Protein AF-0000000086531894 (afdb_homodimer)

Radius of gyration: 20.5 Å; Cα contacts (8 Å, |Δi|>4): 560; chains: 2; bounding box: 49×60×45 Å

Solvent-accessible surface area (backbone atoms only — not comparable to full-atom values): 19013 Å² total; per-residue (Å²): 112,65,60,50,73,66,53,52,53,46,49,44,72,73,53,17,76,43,64,36,57,87,46,68,29,25,44,38,54,28,23,36,34,12,22,46,47,30,50,75,69,64,50,55,64,42,48,21,34,18,34,37,48,35,63,49,13,50,75,71,52,76,67,68,73,38,37,38,84,73,66,40,66,78,53,31,41,57,64,36,41,56,31,42,54,83,37,43,49,64,67,27,49,43,28,23,51,34,25,65,57,26,48,20,34,39,46,59,72,36,88,66,44,59,78,66,49,52,73,57,54,52,47,39,37,60,57,72,70,37,62,40,51,74,64,51,36,56,21,45,66,54,29,81,52,33,67,54,5,41,53,42,30,57,31,58,73,62,25,53,59,63,85,63,87,55,74,55,70,66,59,52,49,50,48,39,58,71,46,40,53,78,125,112,64,60,49,73,68,52,53,53,46,47,45,73,74,53,17,76,43,65,36,54,87,46,69,30,22,44,40,54,28,23,37,35,13,23,45,48,32,49,74,70,65,48,54,65,41,48,22,34,19,34,37,48,34,62,49,12,49,74,72,52,75,67,68,74,37,37,38,83,74,64,40,65,78,52,32,41,56,65,36,43,57,31,43,54,84,38,41,48,63,68,26,50,43,28,23,51,34,26,66,57,26,48,21,35,38,46,58,70,36,88,66,42,62,78,67,47,53,72,59,54,52,47,37,36,61,56,71,71,38,63,40,52,73,63,50,36,57,22,47,65,54,30,79,52,33,67,53,5,41,52,43,30,57,31,59,73,62,27,51,58,64,84,64,87,54,74,55,71,67,58,56,50,51,48,39,57,70,47,41,55,77,125

pLDDT: mean 94.83, std 6.42, range [45.53, 98.94]

Organism: NCBI:txid488447

Foldseek 3Di:
DADDLVVLLVLCVPQQQPCAQPFLHGNQLLLQQQLQLCVVVVHDLLLSLLLSCLQVLCSVQPPDHLCLVVVDDSLSLPNCCVHCVQWADCSNNVLSNCLLVLLLLCVVPPPCSLVLADPSNVSNCVSVPHHDDPVRNVVLVPDDCSVSNNSSNVSSRVSRDNPDDGDHSVVSSVSSNVRTDDD/DADDLVVLLVLCVPQQQPCAQPFLHGNQLLLQQQLQLCVVVVHDLLLSLLLSCLQVLCSVQPPDHLCLVVVDQSLSLPNCCVHCVQWADCSNNVLSNCLLVLLLLCVVPPPCSLVLADPSNVSNCVSVPHHDDPVRNVVLVPDVCSVSNNSSNVSSRVSRDNPDDGDHSVVSSVSSNVRTDDD

InterPro domains:
  IPR003607 HD/PDEase domain [cd00077] (28-102)
  IPR006674 HD domain [PF01966] (29-102)
  IPR017670 Phosphonate degradation operon associated [TIGR03276] (3-180)
  IPR052567 Organophosphonate Dioxygenase [PTHR40202] (5-181)

Structure (mmCIF, N/CA/C/O backbone):
data_AF-0000000086531894-model_v1
#
loop_
_entity.id
_entity.type
_entity.pdbx_description
1 polymer 'HD domain-containing protein'
#
loop_
_atom_site.group_PDB
_atom_site.id
_atom_site.type_symbol
_atom_site.label_atom_id
_atom_site.label_alt_id
_atom_site.label_comp_id
_atom_site.label_asym_id
_atom_site.label_entity_id
_atom_site.label_seq_id
_atom_site.pdbx_PDB_ins_code
_atom_site.Cartn_x
_atom_site.Cartn_y
_atom_site.Cartn_z
_atom_site.occupancy
_atom_site.B_iso_or_equiv
_atom_site.auth_seq_id
_atom_site.auth_comp_id
_atom_site.auth_asym_id
_atom_site.auth_atom_id
_atom_site.pdbx_PDB_model_num
ATOM 1 N N . MET A 1 1 ? -13.359 -2.957 8.555 1 66.19 1 MET A N 1
ATOM 2 C CA . MET A 1 1 ? -14.664 -2.389 8.219 1 66.19 1 MET A CA 1
ATOM 3 C C . MET A 1 1 ? -14.555 -0.89 7.969 1 66.19 1 MET A C 1
ATOM 5 O O . MET A 1 1 ? -13.664 -0.228 8.508 1 66.19 1 MET A O 1
ATOM 9 N N . ALA A 1 2 ? -15.383 -0.431 7.059 1 80.81 2 ALA A N 1
ATOM 10 C CA . ALA A 1 2 ? -15.453 0.979 6.684 1 80.81 2 ALA A CA 1
ATOM 11 C C . ALA A 1 2 ? -15.742 1.856 7.898 1 80.81 2 ALA A C 1
ATOM 13 O O . ALA A 1 2 ? -16.547 1.493 8.758 1 80.81 2 ALA A O 1
ATOM 14 N N . LEU A 1 3 ? -15.031 2.867 8.102 1 90.75 3 LEU A N 1
ATOM 15 C CA . LEU A 1 3 ? -15.289 3.84 9.156 1 90.75 3 LEU A CA 1
ATOM 16 C C . LEU A 1 3 ? -16.453 4.754 8.773 1 90.75 3 LEU A C 1
ATOM 18 O O . LEU A 1 3 ? -16.703 4.984 7.594 1 90.75 3 LEU A O 1
ATOM 22 N N . THR A 1 4 ? -17.141 5.238 9.773 1 94.69 4 THR A N 1
ATOM 23 C CA . THR A 1 4 ? -18.031 6.379 9.602 1 94.69 4 THR A CA 1
ATOM 24 C C . THR A 1 4 ? -17.312 7.684 9.953 1 94.69 4 THR A C 1
ATOM 26 O O . THR A 1 4 ? -16.25 7.668 10.555 1 94.69 4 THR A O 1
ATOM 29 N N . VAL A 1 5 ? -17.953 8.781 9.555 1 96.56 5 VAL A N 1
ATOM 30 C CA . VAL A 1 5 ? -17.406 10.094 9.883 1 96.56 5 VAL A CA 1
ATOM 31 C C . VAL A 1 5 ? -17.312 10.25 11.398 1 96.56 5 VAL A C 1
ATOM 33 O O . VAL A 1 5 ? -16.328 10.781 11.922 1 96.56 5 VAL A O 1
ATOM 36 N N . GLU A 1 6 ? -18.297 9.727 12.117 1 96.38 6 GLU A N 1
ATOM 37 C CA . GLU A 1 6 ? -18.312 9.789 13.578 1 96.38 6 GLU A CA 1
ATOM 38 C C . GLU A 1 6 ? -17.188 8.969 14.18 1 96.38 6 GLU A C 1
ATOM 40 O O . GLU A 1 6 ? -16.578 9.367 15.18 1 96.38 6 GLU A O 1
ATOM 45 N N . GLU A 1 7 ? -16.922 7.879 13.602 1 96.88 7 GLU A N 1
ATOM 46 C CA . GLU A 1 7 ? -15.836 7.035 14.086 1 96.88 7 GLU A CA 1
ATOM 47 C C . GLU A 1 7 ? -14.484 7.691 13.852 1 96.88 7 GLU A C 1
ATOM 49 O O . GLU A 1 7 ? -13.57 7.555 14.672 1 96.88 7 GLU A O 1
ATOM 54 N N . ILE A 1 8 ? -14.359 8.383 12.719 1 97.5 8 ILE A N 1
ATOM 55 C CA . ILE A 1 8 ? -13.133 9.133 12.461 1 97.5 8 ILE A CA 1
ATOM 56 C C . ILE A 1 8 ? -12.953 10.203 13.531 1 97.5 8 ILE A C 1
ATOM 58 O O . ILE A 1 8 ? -11.859 10.344 14.102 1 97.5 8 ILE A O 1
ATOM 62 N N . HIS A 1 9 ? -14.023 10.914 13.812 1 97.56 9 HIS A N 1
ATOM 63 C CA . HIS A 1 9 ? -14.008 11.914 14.875 1 97.56 9 HIS A CA 1
ATOM 64 C C . HIS A 1 9 ? -13.586 11.297 16.203 1 97.56 9 HIS A C 1
ATOM 66 O O . HIS A 1 9 ? -12.75 11.852 16.922 1 97.56 9 HIS A O 1
ATOM 72 N N . GLY A 1 10 ? -14.133 10.18 16.5 1 97.06 10 GLY A N 1
ATOM 73 C CA . GLY A 1 10 ? -13.828 9.469 17.734 1 97.06 10 GLY A CA 1
ATOM 74 C C . GLY A 1 10 ? -12.375 9.039 17.828 1 97.06 10 GLY A C 1
ATOM 75 O O . GLY A 1 10 ? -11.773 9.086 18.906 1 97.06 10 GLY A O 1
ATOM 76 N N . LEU A 1 11 ? -11.797 8.594 16.719 1 96.19 11 LEU A N 1
ATOM 77 C CA . LEU A 1 11 ? -10.398 8.18 16.703 1 96.19 11 LEU A CA 1
ATOM 78 C C . LEU A 1 11 ? -9.492 9.336 17.125 1 96.19 11 LEU A C 1
ATOM 80 O O . LEU A 1 11 ? -8.578 9.148 17.922 1 96.19 11 LEU A O 1
ATOM 84 N N . TYR A 1 12 ? -9.781 10.523 16.609 1 97 12 TYR A N 1
ATOM 85 C CA . TYR A 1 12 ? -8.961 11.68 16.953 1 97 12 TYR A CA 1
ATOM 86 C C . TYR A 1 12 ? -9.211 12.102 18.406 1 97 12 TYR A C 1
ATOM 88 O O . TYR A 1 12 ? -8.273 12.477 19.109 1 97 12 TYR A O 1
ATOM 96 N N . ARG A 1 13 ? -10.406 12.039 18.828 1 96.38 13 ARG A N 1
ATOM 97 C CA . ARG A 1 13 ? -10.727 12.43 20.188 1 96.38 13 ARG A CA 1
ATOM 98 C C . ARG A 1 13 ? -10.07 11.492 21.203 1 96.38 13 ARG A C 1
ATOM 100 O O . ARG A 1 13 ? -9.57 11.938 22.234 1 96.38 13 ARG A O 1
ATOM 107 N N . GLU A 1 14 ? -10 10.266 20.891 1 94.69 14 GLU A N 1
ATOM 108 C CA . GLU A 1 14 ? -9.547 9.258 21.844 1 94.69 14 GLU A CA 1
ATOM 109 C C . GLU A 1 14 ? -8.031 9.062 21.75 1 94.69 14 GLU A C 1
ATOM 111 O O . GLU A 1 14 ? -7.371 8.836 22.766 1 94.69 14 GLU A O 1
ATOM 116 N N . HIS A 1 15 ? -7.527 9.188 20.578 1 93.38 15 HIS A N 1
ATOM 117 C CA . HIS A 1 15 ? -6.145 8.766 20.406 1 93.38 15 HIS A CA 1
ATOM 118 C C . HIS A 1 15 ? -5.293 9.898 19.828 1 93.38 15 HIS A C 1
ATOM 120 O O . HIS A 1 15 ? -4.082 9.742 19.656 1 93.38 15 HIS A O 1
ATOM 126 N N . GLY A 1 16 ? -5.867 11.008 19.516 1 94.38 16 GLY A N 1
ATOM 127 C CA . GLY A 1 16 ? -5.156 12.102 18.859 1 94.38 16 GLY A CA 1
ATOM 128 C C . GLY A 1 16 ? -4.094 12.727 19.75 1 94.38 16 GLY A C 1
ATOM 129 O O . GLY A 1 16 ? -3.234 13.469 19.266 1 94.38 16 GLY A O 1
ATOM 130 N N . HIS A 1 17 ? -4.027 12.375 21.047 1 93.25 17 HIS A N 1
ATOM 131 C CA . HIS A 1 17 ? -3.125 13.008 22 1 93.25 17 HIS A CA 1
ATOM 132 C C . HIS A 1 17 ? -1.755 12.336 21.984 1 93.25 17 HIS A C 1
ATOM 134 O O . HIS A 1 17 ? -0.807 12.844 22.594 1 93.25 17 HIS A O 1
ATOM 140 N N . VAL A 1 18 ? -1.66 11.258 21.312 1 90.94 18 VAL A N 1
ATOM 141 C CA . VAL A 1 18 ? -0.381 10.562 21.219 1 90.94 18 VAL A CA 1
ATOM 142 C C . VAL A 1 18 ? 0.634 11.438 20.484 1 90.94 18 VAL A C 1
ATOM 144 O O . VAL A 1 18 ? 0.291 12.125 19.516 1 90.94 18 VAL A O 1
ATOM 147 N N . ALA A 1 19 ? 1.849 11.312 20.969 1 90.25 19 ALA A N 1
ATOM 148 C CA . ALA A 1 19 ? 2.926 12.102 20.375 1 90.25 19 ALA A CA 1
ATOM 149 C C . ALA A 1 19 ? 3.15 11.719 18.922 1 90.25 19 ALA A C 1
ATOM 151 O O . ALA A 1 19 ? 3.023 10.547 18.547 1 90.25 19 ALA A O 1
ATOM 152 N N . TYR A 1 20 ? 3.518 12.695 18.125 1 91.94 20 TYR A N 1
ATOM 153 C CA . TYR A 1 20 ? 3.861 12.477 16.734 1 91.94 20 TYR A CA 1
ATOM 154 C C . TYR A 1 20 ? 5.359 12.258 16.562 1 91.94 20 TYR A C 1
ATOM 156 O O . TYR A 1 20 ? 6.105 13.203 16.281 1 91.94 20 TYR A O 1
ATOM 164 N N . SER A 1 21 ? 5.852 11.039 16.609 1 83.31 21 SER A N 1
ATOM 165 C CA . SER A 1 21 ? 7.168 10.508 16.266 1 83.31 21 SER A CA 1
ATOM 166 C C . SER A 1 21 ? 8.281 11.406 16.781 1 83.31 21 SER A C 1
ATOM 168 O O . SER A 1 21 ? 9.18 11.781 16.031 1 83.31 21 SER A O 1
ATOM 170 N N . GLY A 1 22 ? 8.258 11.875 17.922 1 82.12 22 GLY A N 1
ATOM 171 C CA . GLY A 1 22 ? 9.328 12.648 18.531 1 82.12 22 GLY A CA 1
ATOM 172 C C . GLY A 1 22 ? 9.234 14.133 18.25 1 82.12 22 GLY A C 1
ATOM 173 O O . GLY A 1 22 ? 10.109 14.906 18.656 1 82.12 22 GLY A O 1
ATOM 174 N N . GLU A 1 23 ? 8.258 14.508 17.516 1 90.44 23 GLU A N 1
ATOM 175 C CA . GLU A 1 23 ? 8.008 15.922 17.219 1 90.44 23 GLU A CA 1
ATOM 176 C C . GLU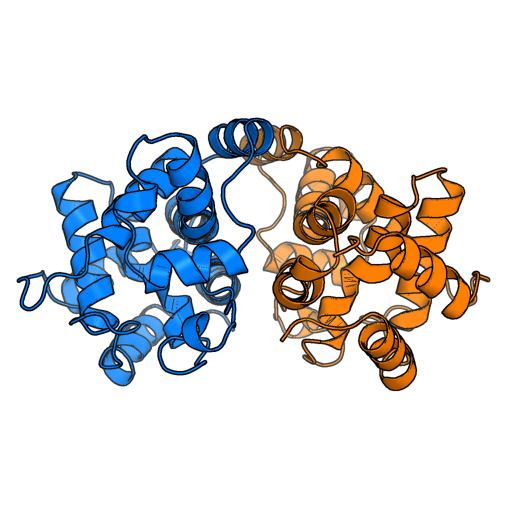 A 1 23 ? 7.258 16.594 18.359 1 90.44 23 GLU A C 1
ATOM 178 O O . GLU A 1 23 ? 6.637 15.922 19.188 1 90.44 23 GLU A O 1
ATOM 183 N N . PRO A 1 24 ? 7.375 17.922 18.484 1 93.88 24 PRO A N 1
ATOM 184 C CA . PRO A 1 24 ? 6.719 18.641 19.578 1 93.88 24 PRO A CA 1
ATOM 185 C C . PRO A 1 24 ? 5.234 18.875 19.328 1 93.88 24 PRO A C 1
ATOM 187 O O . PRO A 1 24 ? 4.715 19.953 19.625 1 93.88 24 PRO A O 1
ATOM 190 N N . VAL A 1 25 ? 4.574 17.938 18.609 1 97.06 25 VAL A N 1
ATOM 191 C CA . VAL A 1 25 ? 3.137 17.969 18.375 1 97.06 25 VAL A CA 1
ATOM 192 C C . VAL A 1 25 ? 2.539 16.594 18.578 1 97.06 25 VAL A C 1
ATOM 194 O O . VAL A 1 25 ? 3.26 15.586 18.578 1 97.06 25 VAL A O 1
ATOM 197 N N . THR A 1 26 ? 1.26 16.594 18.844 1 96.56 26 THR A N 1
ATOM 198 C CA . THR A 1 26 ? 0.517 15.344 18.891 1 96.56 26 THR A CA 1
ATOM 199 C C . THR A 1 26 ? 0.024 14.953 17.5 1 96.56 26 THR A C 1
ATOM 201 O O . THR A 1 26 ? 0.11 15.742 16.562 1 96.56 26 THR A O 1
ATOM 204 N N . GLN A 1 27 ? -0.5 13.773 17.375 1 96.44 27 GLN A N 1
ATOM 205 C CA . GLN A 1 27 ? -1.086 13.336 16.125 1 96.44 27 GLN A CA 1
ATOM 206 C C . GLN A 1 27 ? -2.217 14.258 15.68 1 96.44 27 GLN A C 1
ATOM 208 O O . GLN A 1 27 ? -2.346 14.578 14.5 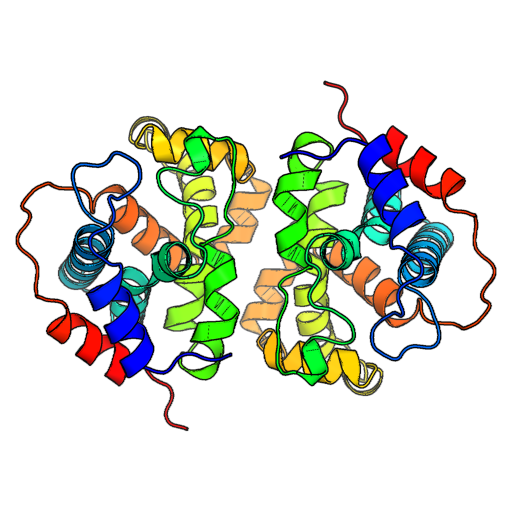1 96.44 27 GLN A O 1
ATOM 213 N N . LEU A 1 28 ? -3.041 14.672 16.641 1 97.94 28 LEU A N 1
ATOM 214 C CA . LEU A 1 28 ? -4.129 15.586 16.297 1 97.94 28 LEU A CA 1
ATOM 215 C C . LEU A 1 28 ? -3.588 16.938 15.867 1 97.94 28 LEU A C 1
ATOM 217 O O . LEU A 1 28 ? -4.031 17.5 14.859 1 97.94 28 LEU A O 1
ATOM 221 N N . GLU A 1 29 ? -2.656 17.484 16.625 1 98.38 29 GLU A N 1
ATOM 222 C CA . GLU A 1 29 ? -2.078 18.781 16.266 1 98.38 29 GLU A CA 1
ATOM 223 C C . GLU A 1 29 ? -1.449 18.734 14.867 1 98.38 29 GLU A C 1
ATOM 225 O O . GLU A 1 29 ? -1.601 19.672 14.086 1 98.38 29 GLU A O 1
ATOM 230 N N . HIS A 1 30 ? -0.728 17.625 14.562 1 98.25 30 HIS A N 1
ATOM 231 C CA . HIS A 1 30 ? -0.139 17.438 13.242 1 98.25 30 HIS A CA 1
ATOM 232 C C . HIS A 1 30 ? -1.21 17.438 12.156 1 98.25 30 HIS A C 1
ATOM 234 O O . HIS A 1 30 ? -1.06 18.109 11.125 1 98.25 30 HIS A O 1
ATOM 240 N N . ALA A 1 31 ? -2.27 16.75 12.406 1 98.69 31 ALA A N 1
ATOM 241 C CA . ALA A 1 31 ? -3.373 16.656 11.453 1 98.69 31 ALA A CA 1
ATOM 242 C C . ALA A 1 31 ? -4.016 18.031 11.242 1 98.69 31 ALA A C 1
ATOM 244 O O . ALA A 1 31 ? -4.258 18.438 10.102 1 98.69 31 ALA A O 1
ATOM 245 N N . LEU A 1 32 ? -4.262 18.719 12.336 1 98.88 32 LEU A N 1
ATOM 246 C CA . LEU A 1 32 ? -4.871 20.047 12.258 1 98.88 32 LEU A CA 1
ATOM 247 C C . LEU A 1 32 ? -3.975 21.016 11.492 1 98.88 32 LEU A C 1
ATOM 249 O O . LEU A 1 32 ? -4.457 21.781 10.648 1 98.88 32 LEU A O 1
ATOM 253 N N . GLN A 1 33 ? -2.68 20.953 11.781 1 98.94 33 GLN A N 1
ATOM 254 C CA . GLN A 1 33 ? -1.745 21.828 11.086 1 98.94 33 GLN A CA 1
ATOM 255 C C . GLN A 1 33 ? -1.673 21.484 9.594 1 98.94 33 GLN A C 1
ATOM 257 O O . GLN A 1 33 ? -1.585 22.391 8.758 1 98.94 33 GLN A O 1
ATOM 262 N N . SER A 1 34 ? -1.721 20.219 9.242 1 98.88 34 SER A N 1
ATOM 263 C CA . SER A 1 34 ? -1.725 19.828 7.84 1 98.88 34 SER A CA 1
ATOM 264 C C . SER A 1 34 ? -2.957 20.359 7.113 1 98.88 34 SER A C 1
ATOM 266 O O . SER A 1 34 ? -2.854 20.859 5.996 1 98.88 34 SER A O 1
ATOM 268 N N . GLY A 1 35 ? -4.133 20.266 7.766 1 98.88 35 GLY A N 1
ATOM 269 C CA . GLY A 1 35 ? -5.348 20.844 7.215 1 98.88 35 GLY A CA 1
ATOM 270 C C . GLY A 1 35 ? -5.262 22.344 7.027 1 98.88 35 GLY A C 1
ATOM 271 O O . GLY A 1 35 ? -5.641 22.875 5.977 1 98.88 35 GLY A O 1
ATOM 272 N N . LEU A 1 36 ? -4.734 23.016 8.055 1 98.94 36 LEU A N 1
ATOM 273 C CA . LEU A 1 36 ? -4.594 24.469 8.008 1 98.94 36 LEU A CA 1
ATOM 274 C C . LEU A 1 36 ? -3.709 24.891 6.84 1 98.94 36 LEU A C 1
ATOM 276 O O . LEU A 1 36 ? -4.062 25.797 6.09 1 98.94 36 LEU A O 1
ATOM 280 N N . LEU A 1 37 ? -2.564 24.234 6.699 1 98.94 37 LEU A N 1
ATOM 281 C CA . LEU A 1 37 ? -1.622 24.578 5.641 1 98.94 37 LEU A CA 1
ATOM 282 C C . LEU A 1 37 ? -2.248 24.391 4.266 1 98.94 37 LEU A C 1
ATOM 284 O O . LEU A 1 37 ? -2.027 25.188 3.355 1 98.94 37 LEU A O 1
ATOM 288 N N . ALA A 1 38 ? -3.031 23.344 4.117 1 98.94 38 ALA A N 1
ATOM 289 C CA . ALA A 1 38 ? -3.748 23.109 2.865 1 98.94 38 ALA A CA 1
ATOM 290 C C . ALA A 1 38 ? -4.746 24.234 2.598 1 98.94 38 ALA A C 1
ATOM 292 O O . ALA A 1 38 ? -4.824 24.75 1.48 1 98.94 38 ALA A O 1
ATOM 293 N N . GLU A 1 39 ? -5.461 24.672 3.643 1 98.81 39 GLU A N 1
ATOM 294 C CA . GLU A 1 39 ? -6.418 25.766 3.5 1 98.81 39 GLU A CA 1
ATOM 295 C C . GLU A 1 39 ? -5.711 27.062 3.121 1 98.81 39 GLU A C 1
ATOM 297 O O . GLU A 1 39 ? -6.168 27.781 2.229 1 98.81 39 GLU A O 1
ATOM 302 N N . GLU A 1 40 ? -4.68 27.312 3.82 1 98.81 40 GLU A N 1
ATOM 303 C CA . GLU A 1 40 ? -3.936 28.547 3.582 1 98.81 40 GLU A CA 1
ATOM 304 C C . GLU A 1 40 ? -3.373 28.578 2.166 1 98.81 40 GLU A C 1
ATOM 306 O O . GLU A 1 40 ? -3.232 29.656 1.577 1 98.81 40 GLU A O 1
ATOM 311 N N . ALA A 1 41 ? -3.129 27.453 1.606 1 98.75 41 ALA A N 1
ATOM 312 C CA . ALA A 1 41 ? -2.588 27.359 0.253 1 98.75 41 ALA A CA 1
ATOM 313 C C . ALA A 1 41 ? -3.699 27.438 -0.789 1 98.75 41 ALA A C 1
ATOM 315 O O . ALA A 1 41 ? -3.434 27.406 -1.993 1 98.75 41 ALA A O 1
ATOM 316 N N . GLY A 1 42 ? -4.922 27.5 -0.354 1 98.62 42 GLY A N 1
ATOM 317 C CA . GLY A 1 42 ? -6.047 27.625 -1.266 1 98.62 42 GLY A CA 1
ATOM 318 C C . GLY A 1 42 ? -6.461 26.312 -1.888 1 98.62 42 GLY A C 1
ATOM 319 O O . GLY A 1 42 ? -7.078 26.281 -2.953 1 98.62 42 GLY A O 1
ATOM 320 N N . ALA A 1 43 ? -6.086 25.234 -1.274 1 98.75 43 ALA A N 1
ATOM 321 C CA . ALA A 1 43 ? -6.477 23.922 -1.796 1 98.75 43 ALA A CA 1
ATOM 322 C C . ALA A 1 43 ? -7.988 23.734 -1.724 1 98.75 43 ALA A C 1
ATOM 324 O O . ALA A 1 43 ? -8.656 24.328 -0.88 1 98.75 43 ALA A O 1
ATOM 325 N N . ASP A 1 44 ? -8.539 22.906 -2.633 1 98.5 44 ASP A N 1
ATOM 326 C CA . ASP A 1 44 ? -9.961 22.609 -2.561 1 98.5 44 ASP A CA 1
ATOM 327 C C . ASP A 1 44 ? -10.273 21.703 -1.363 1 98.5 44 ASP A C 1
ATOM 329 O O . ASP A 1 44 ? -9.359 21.188 -0.72 1 98.5 44 ASP A O 1
ATOM 333 N N . GLU A 1 45 ? -11.523 21.5 -1.035 1 98.56 45 GLU A N 1
ATOM 334 C CA . GLU A 1 45 ? -11.938 20.844 0.198 1 98.56 45 GLU A CA 1
ATOM 335 C C . GLU A 1 45 ? -11.523 19.375 0.193 1 98.56 45 GLU A C 1
ATOM 337 O O . GLU A 1 45 ? -11.203 18.812 1.241 1 98.56 45 GLU A O 1
ATOM 342 N N . ALA A 1 46 ? -11.523 18.766 -0.947 1 98.69 46 ALA A N 1
ATOM 343 C CA . ALA A 1 46 ? -11.102 17.375 -1.016 1 98.69 46 ALA A CA 1
ATOM 344 C C . ALA A 1 46 ? -9.648 17.219 -0.576 1 98.69 46 ALA A C 1
ATOM 346 O O . ALA A 1 46 ? -9.32 16.328 0.199 1 98.69 46 ALA A O 1
ATOM 347 N N . LEU A 1 47 ? -8.82 18.125 -1.067 1 98.88 47 LEU A N 1
ATOM 348 C CA . LEU A 1 47 ? -7.398 18.062 -0.726 1 98.88 47 LEU A CA 1
ATOM 349 C C . LEU A 1 47 ? -7.164 18.5 0.716 1 98.88 47 LEU A C 1
ATOM 351 O O . LEU A 1 47 ? -6.27 17.984 1.388 1 98.88 47 LEU A O 1
ATOM 355 N N . VAL A 1 48 ? -7.961 19.422 1.225 1 98.94 48 VAL A N 1
ATOM 356 C CA . VAL A 1 48 ? -7.891 19.797 2.635 1 98.94 48 VAL A CA 1
ATOM 357 C C . VAL A 1 48 ? -8.25 18.594 3.504 1 98.94 48 VAL A C 1
ATOM 359 O O . VAL A 1 48 ? -7.562 18.297 4.488 1 98.94 48 VAL A O 1
ATOM 362 N N . ALA A 1 49 ? -9.297 17.875 3.105 1 98.94 49 ALA A N 1
ATOM 363 C CA . ALA A 1 49 ? -9.672 16.656 3.832 1 98.94 49 ALA A CA 1
ATOM 364 C C . ALA A 1 49 ? -8.562 15.617 3.781 1 98.94 49 ALA A C 1
ATOM 366 O O . ALA A 1 49 ? -8.242 14.984 4.793 1 98.94 49 ALA A O 1
ATOM 367 N N . ALA A 1 50 ? -7.938 15.453 2.629 1 98.94 50 ALA A N 1
ATOM 368 C CA . ALA A 1 50 ? -6.828 14.516 2.48 1 98.94 50 ALA A CA 1
ATOM 369 C C . ALA A 1 50 ? -5.668 14.883 3.404 1 98.94 50 ALA A C 1
ATOM 371 O O . ALA A 1 50 ? -5.09 14.016 4.059 1 98.94 50 ALA A O 1
ATOM 372 N N . ALA A 1 51 ? -5.367 16.156 3.445 1 98.94 51 ALA A N 1
ATOM 373 C CA . ALA A 1 51 ? -4.27 16.641 4.281 1 98.94 51 ALA A CA 1
ATOM 374 C C . ALA A 1 51 ? -4.547 16.359 5.758 1 98.94 51 ALA A C 1
ATOM 376 O O . ALA A 1 51 ? -3.662 15.922 6.492 1 98.94 51 ALA A O 1
ATOM 377 N N . PHE A 1 52 ? -5.758 16.594 6.148 1 98.88 52 PHE A N 1
ATOM 378 C CA . PHE A 1 52 ? -6.156 16.391 7.539 1 98.88 52 PHE A CA 1
ATOM 379 C C . PHE A 1 52 ? -6.1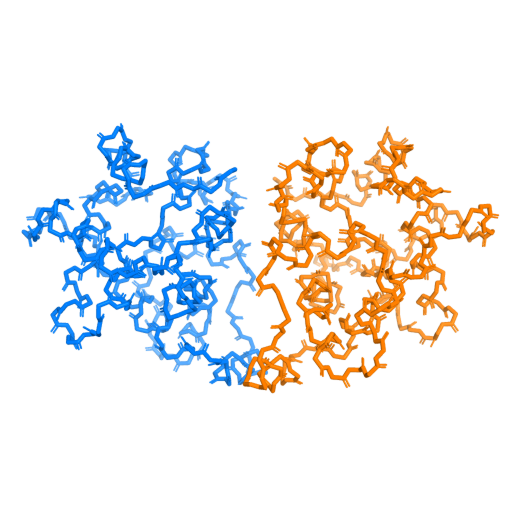48 14.898 7.887 1 98.88 52 PHE A C 1
ATOM 381 O O . PHE A 1 52 ? -5.727 14.516 8.977 1 98.88 52 PHE A O 1
ATOM 388 N N . LEU A 1 53 ? -6.465 14 6.934 1 98.75 53 LEU A N 1
ATOM 389 C CA . LEU A 1 53 ? -6.727 12.594 7.211 1 98.75 53 LEU A CA 1
ATOM 390 C C . LEU A 1 53 ? -5.508 11.742 6.891 1 98.75 53 LEU A C 1
ATOM 392 O O . LEU A 1 53 ? -5.484 10.547 7.203 1 98.75 53 LEU A O 1
ATOM 396 N N . HIS A 1 54 ? -4.434 12.25 6.32 1 98.75 54 HIS A N 1
ATOM 397 C CA . HIS A 1 54 ? -3.434 11.438 5.637 1 98.75 54 HIS A CA 1
ATOM 398 C C . HIS A 1 54 ? -2.736 10.492 6.605 1 98.75 54 HIS A C 1
ATOM 400 O O . HIS A 1 54 ? -2.322 9.398 6.219 1 98.75 54 HIS A O 1
ATOM 406 N N . ASP A 1 55 ? -2.633 10.852 7.871 1 97 55 ASP A N 1
ATOM 407 C CA . ASP A 1 55 ? -1.885 10.055 8.836 1 97 55 ASP A CA 1
ATOM 408 C C . ASP A 1 55 ? -2.828 9.289 9.758 1 97 55 ASP A C 1
ATOM 410 O O . ASP A 1 55 ? -2.404 8.766 10.797 1 97 55 ASP A O 1
ATOM 414 N N . LEU A 1 56 ? -4.141 9.258 9.398 1 96.88 56 LEU A N 1
ATOM 415 C CA . LEU A 1 56 ? -5.109 8.523 10.203 1 96.88 56 LEU A CA 1
ATOM 416 C C . LEU A 1 56 ? -4.699 7.059 10.352 1 96.88 56 LEU A C 1
ATOM 418 O O . LEU A 1 56 ? -5.027 6.414 11.352 1 96.88 56 LEU A O 1
ATOM 422 N N . GLY A 1 57 ? -3.967 6.555 9.391 1 95.56 57 GLY A N 1
ATOM 423 C CA . GLY A 1 57 ? -3.463 5.188 9.438 1 95.56 57 GLY A CA 1
ATOM 424 C C . GLY A 1 57 ? -2.613 4.906 10.664 1 95.56 57 GLY A C 1
ATOM 425 O O . GLY A 1 57 ? -2.592 3.779 11.164 1 95.56 57 GLY A O 1
ATOM 426 N N . HIS A 1 58 ? -1.92 5.906 11.188 1 93.88 58 HIS A N 1
ATOM 427 C CA . HIS A 1 58 ? -1.146 5.746 12.414 1 93.88 58 HIS A CA 1
ATOM 428 C C . HIS A 1 58 ? -2.051 5.426 13.602 1 93.88 58 HIS A C 1
ATOM 430 O O . HIS A 1 58 ? -1.692 4.617 14.461 1 93.88 58 HIS A O 1
ATOM 436 N N . LEU A 1 59 ? -3.182 6.102 13.625 1 92.25 59 LEU A N 1
ATOM 437 C CA . LEU A 1 59 ? -4.102 5.93 14.742 1 92.25 59 LEU A CA 1
ATOM 438 C C . LEU A 1 59 ? -4.816 4.582 14.656 1 92.25 59 LEU A C 1
ATOM 440 O O . LEU A 1 59 ? -5.188 4.004 15.68 1 92.25 59 LEU A O 1
ATOM 444 N N . LEU A 1 60 ? -4.965 4.109 13.43 1 91.25 60 LEU A N 1
ATOM 445 C CA . LEU A 1 60 ? -5.637 2.836 13.211 1 91.25 60 LEU A CA 1
ATOM 446 C C . LEU A 1 60 ? -4.688 1.669 13.461 1 91.25 60 LEU A C 1
ATOM 448 O O . LEU A 1 60 ? -5.094 0.634 13.992 1 91.25 60 LEU A O 1
ATOM 452 N N . ASN A 1 61 ? -3.484 1.841 12.984 1 84 61 ASN A N 1
ATOM 453 C CA . ASN A 1 61 ? -2.449 0.826 13.148 1 84 61 ASN A CA 1
ATOM 454 C C . ASN A 1 61 ? -1.561 1.119 14.352 1 84 61 ASN A C 1
ATOM 456 O O . ASN A 1 61 ? -0.434 1.594 14.195 1 84 61 ASN A O 1
ATOM 460 N N . ARG A 1 62 ? -1.934 0.807 15.484 1 78.44 62 ARG A N 1
ATOM 461 C CA . ARG A 1 62 ? -1.242 1.222 16.703 1 78.44 62 ARG A CA 1
ATOM 462 C C . ARG A 1 62 ? 0.074 0.47 16.875 1 78.44 62 ARG A C 1
ATOM 464 O O . ARG A 1 62 ? 0.101 -0.63 17.422 1 78.44 62 ARG A O 1
ATOM 471 N N . GLN A 1 63 ? 1.071 1.058 16.281 1 76.75 63 GLN A N 1
ATOM 472 C CA . GLN A 1 63 ? 2.408 0.487 16.406 1 76.75 63 GLN A CA 1
ATOM 473 C C . GLN A 1 63 ? 3.213 1.204 17.484 1 76.75 63 GLN A C 1
ATOM 475 O O . GLN A 1 63 ? 4.418 0.98 17.625 1 76.75 63 GLN A O 1
ATOM 480 N N . GLY A 1 64 ? 2.531 2.107 18.172 1 79.31 64 GLY A N 1
ATOM 481 C CA . GLY A 1 64 ? 3.225 2.865 19.203 1 79.31 64 GLY A CA 1
ATOM 482 C C . GLY A 1 64 ? 3.961 4.074 18.656 1 79.31 64 GLY A C 1
ATOM 483 O O . GLY A 1 64 ? 3.746 4.477 17.516 1 79.31 64 GLY A O 1
ATOM 484 N N . GLU A 1 65 ? 4.801 4.609 19.531 1 81.75 65 GLU A N 1
ATOM 485 C CA . GLU A 1 65 ? 5.496 5.84 19.156 1 81.75 65 GLU A CA 1
ATOM 486 C C . GLU A 1 65 ? 6.723 5.543 18.297 1 81.75 65 GLU A C 1
ATOM 488 O O . GLU A 1 65 ? 7.438 4.566 18.547 1 81.75 65 GLU A O 1
ATOM 493 N N . THR A 1 66 ? 6.883 6.25 17.297 1 87.31 66 THR A N 1
ATOM 494 C CA . THR A 1 66 ? 8.047 6.301 16.422 1 87.31 66 THR A CA 1
ATOM 495 C C . THR A 1 66 ? 8.359 4.918 15.859 1 87.31 66 THR A C 1
ATOM 497 O O . THR A 1 66 ? 9.445 4.375 16.094 1 87.31 66 THR A O 1
ATOM 500 N N . PRO A 1 67 ? 7.555 4.352 15.133 1 89.5 67 PRO A N 1
ATOM 501 C CA . PRO A 1 67 ? 7.809 3.037 14.539 1 89.5 67 PRO A CA 1
ATOM 502 C C . PRO A 1 67 ? 9.094 3 13.719 1 89.5 67 PRO A C 1
ATOM 504 O O . PRO A 1 67 ? 9.805 1.988 13.719 1 89.5 67 PRO A O 1
ATOM 507 N N . SER A 1 68 ? 9.422 4.074 13.094 1 91.69 68 SER A N 1
ATOM 508 C CA . SER A 1 68 ? 10.617 4.121 12.258 1 91.69 68 SER A CA 1
ATOM 509 C C . SER A 1 68 ? 11.875 3.898 13.086 1 91.69 68 SER A C 1
ATOM 511 O O . SER A 1 68 ? 12.836 3.285 12.617 1 91.69 68 SER A O 1
ATOM 513 N N . ALA A 1 69 ? 11.898 4.395 14.312 1 91.19 69 ALA A N 1
ATOM 514 C CA . ALA A 1 69 ? 13.047 4.219 15.203 1 91.19 69 ALA A CA 1
ATOM 515 C C . ALA A 1 69 ? 13.242 2.746 15.555 1 91.19 69 ALA A C 1
ATOM 517 O O . ALA A 1 69 ? 14.352 2.328 15.898 1 91.19 69 ALA A O 1
ATOM 518 N N . ARG A 1 70 ? 12.258 1.974 15.383 1 91.44 70 ARG A N 1
ATOM 519 C CA . ARG A 1 70 ? 12.32 0.541 15.648 1 91.44 70 ARG A CA 1
ATOM 520 C C . ARG A 1 70 ? 12.484 -0.252 14.359 1 91.44 70 ARG A C 1
ATOM 522 O O . ARG A 1 70 ? 12.344 -1.477 14.352 1 91.44 70 ARG A O 1
ATOM 529 N N . GLY A 1 71 ? 12.664 0.491 13.289 1 91.69 71 GLY A N 1
ATOM 530 C CA . GLY A 1 71 ? 12.883 -0.157 12 1 91.69 71 GLY A CA 1
ATOM 531 C C . GLY A 1 71 ? 11.602 -0.656 11.359 1 91.69 71 GLY A C 1
ATOM 532 O O . GLY A 1 71 ? 11.625 -1.584 10.555 1 91.69 71 GLY A O 1
ATOM 533 N N . ILE A 1 72 ? 10.508 -0.042 11.75 1 90.25 72 ILE A N 1
ATOM 534 C CA . ILE A 1 72 ? 9.211 -0.526 11.281 1 90.25 72 ILE A CA 1
ATOM 535 C C . ILE A 1 72 ? 8.633 0.451 10.266 1 90.25 72 ILE A C 1
ATOM 537 O O . ILE A 1 72 ? 8.539 1.652 10.531 1 90.25 72 ILE A O 1
ATOM 541 N N . ASP A 1 73 ? 8.344 -0.033 9.07 1 93.31 73 ASP A N 1
ATOM 542 C CA . ASP A 1 73 ? 7.441 0.633 8.133 1 93.31 73 ASP A CA 1
ATOM 543 C C . ASP A 1 73 ? 5.992 0.229 8.383 1 93.31 73 ASP A C 1
ATOM 545 O O . ASP A 1 73 ? 5.59 -0.89 8.062 1 93.31 73 ASP A O 1
ATOM 549 N N . ASP A 1 74 ? 5.188 1.094 8.867 1 90.44 74 ASP A N 1
ATOM 550 C CA . ASP A 1 74 ? 3.855 0.721 9.336 1 90.44 74 ASP A CA 1
ATOM 551 C C . ASP A 1 74 ? 2.826 0.835 8.211 1 90.44 74 ASP A C 1
ATOM 553 O O . ASP A 1 74 ? 1.645 0.544 8.414 1 90.44 74 ASP A O 1
ATOM 557 N N . LEU A 1 75 ? 3.246 1.29 7.051 1 94.25 75 LEU A N 1
ATOM 558 C CA . LEU A 1 75 ? 2.414 1.335 5.855 1 94.25 75 LEU A CA 1
ATOM 559 C C . LEU A 1 75 ? 1.155 2.16 6.098 1 94.25 75 LEU A C 1
ATOM 561 O O . LEU A 1 75 ? 0.078 1.815 5.605 1 94.25 75 LEU A O 1
ATOM 565 N N . HIS A 1 76 ? 1.294 3.264 6.891 1 95.19 76 HIS A N 1
ATOM 566 C CA . HIS A 1 76 ? 0.116 4.02 7.301 1 95.19 76 HIS A CA 1
ATOM 567 C C . HIS A 1 76 ? -0.63 4.574 6.094 1 95.19 76 HIS A C 1
ATOM 569 O O . HIS A 1 76 ? -1.857 4.695 6.117 1 95.19 76 HIS A O 1
ATOM 575 N N . GLN A 1 77 ? 0.092 4.867 4.965 1 96.69 77 GLN A N 1
ATOM 576 C CA . GLN A 1 77 ? -0.537 5.457 3.785 1 96.69 77 GLN A CA 1
ATOM 577 C C . GLN A 1 77 ? -1.485 4.465 3.115 1 96.69 77 GLN A C 1
ATOM 579 O O . GLN A 1 77 ? -2.412 4.867 2.408 1 96.69 77 GLN A O 1
ATOM 584 N N . TYR A 1 78 ? -1.217 3.18 3.34 1 95.19 78 TYR A N 1
ATOM 585 C CA . TYR A 1 78 ? -2.062 2.152 2.742 1 95.19 78 TYR A CA 1
ATOM 586 C C . TYR A 1 78 ? -3.074 1.623 3.752 1 95.19 78 TYR A C 1
ATOM 588 O O . TYR A 1 78 ? -4.223 1.347 3.4 1 95.19 78 TYR A O 1
ATOM 596 N N . TYR A 1 79 ? -2.686 1.521 5.008 1 93.56 79 TYR A N 1
ATOM 597 C CA . TYR A 1 79 ? -3.473 0.87 6.051 1 93.56 79 TYR A CA 1
ATOM 598 C C . TYR A 1 79 ? -4.844 1.522 6.188 1 93.56 79 TYR A C 1
ATOM 600 O O . TYR A 1 79 ? -5.832 0.849 6.48 1 93.56 79 TYR A O 1
ATOM 608 N N . VAL A 1 80 ? -4.914 2.785 5.895 1 96 80 VAL A N 1
ATOM 609 C CA . VAL A 1 80 ? -6.117 3.568 6.145 1 96 80 VAL A CA 1
ATOM 610 C C . VAL A 1 80 ? -7.098 3.395 4.988 1 96 80 VAL A C 1
ATOM 612 O O . VAL A 1 80 ? -8.297 3.631 5.141 1 96 80 VAL A O 1
ATOM 615 N N . LEU A 1 81 ? -6.711 2.914 3.867 1 95.19 81 LEU A N 1
ATOM 616 C CA . LEU A 1 81 ? -7.465 3.012 2.621 1 95.19 81 LEU A CA 1
ATOM 617 C C . LEU A 1 81 ? -8.742 2.178 2.688 1 95.19 81 LEU A C 1
ATOM 619 O O . LEU A 1 81 ? -9.828 2.674 2.387 1 95.19 81 LEU A O 1
ATOM 623 N N . PRO A 1 82 ? -8.641 0.944 3.186 1 92.69 82 PRO A N 1
ATOM 624 C CA . PRO A 1 82 ? -9.867 0.149 3.225 1 92.69 82 PRO A CA 1
ATOM 625 C C . PRO A 1 82 ? -10.961 0.786 4.086 1 92.69 82 PRO A C 1
ATOM 627 O O . PRO A 1 82 ? -12.148 0.581 3.838 1 92.69 82 PRO A O 1
ATOM 630 N N . PHE A 1 83 ? -10.57 1.591 4.996 1 93.5 83 PHE A N 1
ATOM 631 C CA . PHE A 1 83 ? -11.516 2.197 5.926 1 93.5 83 PHE A CA 1
ATOM 632 C C . PHE A 1 83 ? -12.133 3.453 5.328 1 93.5 83 PHE A C 1
ATOM 634 O O . PHE A 1 83 ? -13.25 3.834 5.688 1 93.5 83 PHE A O 1
ATOM 641 N N . LEU A 1 84 ? -11.422 4.086 4.406 1 96.31 84 LEU A N 1
ATOM 642 C CA . LEU A 1 84 ? -11.859 5.375 3.881 1 96.31 84 LEU A CA 1
ATOM 643 C C . LEU A 1 84 ? -12.477 5.219 2.494 1 96.31 84 LEU A C 1
ATOM 645 O O . LEU A 1 84 ? -13.25 6.07 2.055 1 96.31 84 LEU A O 1
ATOM 649 N N . ARG A 1 85 ? -12.25 4.164 1.791 1 93.5 85 ARG A N 1
ATOM 650 C CA . ARG A 1 85 ? -12.633 3.969 0.397 1 93.5 85 ARG A CA 1
ATOM 651 C C . ARG A 1 85 ? -14.148 4.074 0.229 1 93.5 85 ARG A C 1
ATOM 653 O O . ARG A 1 85 ? -14.625 4.695 -0.721 1 93.5 85 ARG A O 1
ATOM 660 N N . PRO A 1 86 ? -14.906 3.584 1.122 1 91.19 86 PRO A N 1
ATOM 661 C CA . PRO A 1 86 ? -16.359 3.674 0.934 1 91.19 86 PRO A CA 1
ATOM 662 C C . PRO A 1 86 ? -16.875 5.098 1.102 1 91.19 86 PRO A C 1
ATOM 664 O O . PRO A 1 86 ? -18 5.395 0.686 1 91.19 86 PRO A O 1
ATOM 667 N N . LEU A 1 87 ? -16.078 5.996 1.636 1 95.06 87 LEU A N 1
ATOM 668 C CA . LEU A 1 87 ? -16.578 7.312 2.021 1 95.06 87 LEU A CA 1
ATOM 669 C C . LEU A 1 87 ? -16.141 8.375 1.015 1 95.06 87 LEU A C 1
ATOM 671 O O . LEU A 1 87 ? -16.828 9.383 0.834 1 95.06 87 LEU A O 1
ATOM 675 N N . PHE A 1 88 ? -15.023 8.172 0.354 1 96.56 88 PHE A N 1
ATOM 676 C CA . PHE A 1 88 ? -14.438 9.328 -0.315 1 96.56 88 PHE A CA 1
ATOM 677 C C . PHE A 1 88 ? -14.078 8.992 -1.758 1 96.56 88 PHE A C 1
ATOM 679 O O . PHE A 1 88 ? -13.891 7.82 -2.1 1 96.56 88 PHE A O 1
ATOM 686 N N . SER A 1 89 ? -13.969 10.086 -2.496 1 94.38 89 SER A N 1
ATOM 687 C CA . SER A 1 89 ? -13.5 9.969 -3.873 1 94.38 89 SER A CA 1
ATOM 688 C C . SER A 1 89 ? -11.977 9.898 -3.938 1 94.38 89 SER A C 1
ATOM 690 O O . SER A 1 89 ? -11.297 10.102 -2.93 1 94.38 89 SER A O 1
ATOM 692 N N . ASP A 1 90 ? -11.492 9.703 -5.113 1 93.69 90 ASP A N 1
ATOM 693 C CA . ASP A 1 90 ? -10.055 9.609 -5.352 1 93.69 90 ASP A CA 1
ATOM 694 C C . ASP A 1 90 ? -9.367 10.938 -5.035 1 93.69 90 ASP A C 1
ATOM 696 O O . ASP A 1 90 ? -8.188 10.953 -4.66 1 93.69 90 ASP A O 1
ATOM 700 N N . ALA A 1 91 ? -10.133 11.961 -5.137 1 96 91 ALA A N 1
ATOM 701 C CA . ALA A 1 91 ? -9.555 13.273 -4.859 1 96 91 ALA A CA 1
ATOM 702 C C . ALA A 1 91 ? -9.07 13.367 -3.416 1 96 91 ALA A C 1
ATOM 704 O O . ALA A 1 91 ? -8.109 14.086 -3.121 1 96 91 ALA A O 1
ATOM 705 N N . VAL A 1 92 ? -9.703 12.555 -2.51 1 98.25 92 VAL A N 1
ATOM 706 C CA . VAL A 1 92 ? -9.281 12.492 -1.114 1 98.25 92 VAL A CA 1
ATOM 707 C C . VAL A 1 92 ? -8.312 11.328 -0.914 1 98.25 92 VAL A C 1
ATOM 709 O O . VAL A 1 92 ? -7.258 11.492 -0.294 1 98.25 92 VAL A O 1
ATOM 712 N N . LEU A 1 93 ? -8.578 10.211 -1.523 1 97.25 93 LEU A N 1
ATOM 713 C CA . LEU A 1 93 ? -7.902 8.953 -1.213 1 97.25 93 LEU A CA 1
ATOM 714 C C . LEU A 1 93 ? -6.512 8.922 -1.839 1 97.25 93 LEU A C 1
ATOM 716 O O . LEU A 1 93 ? -5.559 8.438 -1.218 1 97.25 93 LEU A O 1
ATOM 720 N N . GLU A 1 94 ? -6.348 9.43 -2.992 1 96.81 94 GLU A N 1
ATOM 721 C CA . GLU A 1 94 ? -5.113 9.227 -3.742 1 96.81 94 GLU A CA 1
ATOM 722 C C . GLU A 1 94 ? -3.971 10.055 -3.164 1 96.81 94 GLU A C 1
ATOM 724 O O . GLU A 1 94 ? -2.855 9.555 -2.998 1 96.81 94 GLU A O 1
ATOM 729 N N . PRO A 1 95 ? -4.23 11.32 -2.789 1 98.56 95 PRO A N 1
ATOM 730 C CA . PRO A 1 95 ? -3.141 12.039 -2.121 1 98.56 95 PRO A CA 1
ATOM 731 C C . PRO A 1 95 ? -2.688 11.359 -0.831 1 98.56 95 PRO A C 1
ATOM 733 O O . PRO A 1 95 ? -1.5 11.383 -0.499 1 98.56 95 PRO A O 1
ATOM 736 N N . ILE A 1 96 ? -3.637 10.742 -0.132 1 98.62 96 ILE A N 1
ATOM 737 C CA . ILE A 1 96 ? -3.295 10 1.079 1 98.62 96 ILE A CA 1
ATOM 738 C C . ILE A 1 96 ? -2.422 8.797 0.721 1 98.62 96 ILE A C 1
ATOM 740 O O . ILE A 1 96 ? -1.351 8.609 1.302 1 98.62 96 ILE A O 1
ATOM 744 N N . ARG A 1 97 ? -2.805 8.094 -0.246 1 97 97 ARG A N 1
ATOM 745 C CA . ARG A 1 97 ? -2.107 6.891 -0.691 1 97 97 ARG A CA 1
ATOM 746 C C . ARG A 1 97 ? -0.7 7.223 -1.177 1 97 97 ARG A C 1
ATOM 748 O O . ARG A 1 97 ? 0.234 6.449 -0.966 1 97 97 ARG A O 1
ATOM 755 N N . LEU A 1 98 ? -0.534 8.406 -1.751 1 97.62 98 LEU A N 1
ATOM 756 C CA . LEU A 1 98 ? 0.662 8.703 -2.531 1 97.62 98 LEU A CA 1
ATOM 757 C C . LEU A 1 98 ? 1.633 9.562 -1.729 1 97.62 98 LEU A C 1
ATOM 759 O O . LEU A 1 98 ? 2.771 9.773 -2.148 1 97.62 98 LEU A O 1
ATOM 763 N N . HIS A 1 99 ? 1.317 10.008 -0.503 1 98.69 99 HIS A N 1
ATOM 764 C CA . HIS A 1 99 ? 2.104 11.062 0.123 1 98.69 99 HIS A CA 1
ATOM 765 C C . HIS A 1 99 ? 3.461 10.539 0.581 1 98.69 99 HIS A C 1
ATOM 767 O O . HIS A 1 99 ? 4.418 11.312 0.702 1 98.69 99 HIS A O 1
ATOM 773 N N . VAL A 1 100 ? 3.609 9.266 0.823 1 98.12 100 VAL A N 1
ATOM 774 C CA . VAL A 1 100 ? 4.918 8.703 1.157 1 98.12 100 VAL A CA 1
ATOM 775 C C . VAL A 1 100 ? 5.785 8.641 -0.095 1 98.12 100 VAL A C 1
ATOM 777 O O . VAL A 1 100 ? 6.969 8.984 -0.057 1 98.12 100 VAL A O 1
ATOM 780 N N . ASP A 1 101 ? 5.191 8.188 -1.174 1 97.19 101 ASP A N 1
ATOM 781 C CA . ASP A 1 101 ? 5.914 8.188 -2.441 1 97.19 101 ASP A CA 1
ATOM 782 C C . ASP A 1 101 ? 6.281 9.609 -2.859 1 97.19 101 ASP A C 1
ATOM 784 O O . ASP A 1 101 ? 7.332 9.836 -3.471 1 97.19 101 ASP A O 1
ATOM 788 N N . ALA A 1 102 ? 5.41 10.547 -2.557 1 98.69 102 ALA A N 1
ATOM 789 C CA . ALA A 1 102 ? 5.711 11.945 -2.848 1 98.69 102 ALA A CA 1
ATOM 790 C C . ALA A 1 102 ? 6.996 12.391 -2.15 1 98.69 102 ALA A C 1
ATOM 792 O O . ALA A 1 102 ? 7.781 13.156 -2.709 1 98.69 102 ALA A O 1
ATOM 793 N N . LYS A 1 103 ? 7.168 11.898 -0.924 1 98.75 103 LYS A N 1
ATOM 794 C CA . LYS A 1 103 ? 8.414 12.164 -0.219 1 98.75 103 LYS A CA 1
ATOM 795 C C . LYS A 1 103 ? 9.617 11.641 -1.004 1 98.75 103 LYS A C 1
ATOM 797 O O . LYS A 1 103 ? 10.617 12.336 -1.157 1 98.75 103 LYS A O 1
ATOM 802 N N . ARG A 1 104 ? 9.523 10.461 -1.482 1 98.12 104 ARG A N 1
ATOM 803 C CA . ARG A 1 104 ? 10.594 9.844 -2.26 1 98.12 104 ARG A CA 1
ATOM 804 C C . ARG A 1 104 ? 10.867 10.625 -3.541 1 98.12 104 ARG A C 1
ATOM 806 O O . ARG A 1 104 ? 12.016 10.789 -3.945 1 98.12 104 ARG A O 1
ATOM 813 N N . CYS A 1 105 ? 9.805 11.102 -4.105 1 98.5 105 CYS A N 1
ATOM 814 C CA . CYS A 1 105 ? 9.898 11.891 -5.328 1 98.5 105 CYS A CA 1
ATOM 815 C C . CYS A 1 105 ? 10.57 13.234 -5.059 1 98.5 105 CYS A C 1
ATOM 817 O O . CYS A 1 105 ? 11.469 13.641 -5.793 1 98.5 105 CYS A O 1
ATOM 819 N N . LEU A 1 106 ? 10.125 13.93 -4.035 1 98.81 106 LEU A N 1
ATOM 820 C CA . LEU A 1 106 ? 10.672 15.234 -3.689 1 98.81 106 LEU A CA 1
ATOM 821 C C . LEU A 1 106 ? 12.164 15.141 -3.383 1 98.81 106 LEU A C 1
ATOM 823 O O . LEU A 1 106 ? 12.938 16.031 -3.746 1 98.81 106 LEU A O 1
ATOM 827 N N . CYS A 1 107 ? 12.57 14.055 -2.758 1 98.69 107 CYS A N 1
ATOM 828 C CA . CYS A 1 107 ? 13.984 13.859 -2.455 1 98.69 107 CYS A CA 1
ATOM 829 C C . CYS A 1 107 ? 14.812 13.789 -3.734 1 98.69 107 CYS A C 1
ATOM 831 O O . CYS A 1 107 ? 15.977 14.172 -3.746 1 98.69 107 CYS A O 1
ATOM 833 N N . ARG A 1 108 ? 14.227 13.352 -4.812 1 98.12 108 ARG A N 1
ATOM 834 C CA . ARG A 1 108 ? 14.898 13.258 -6.105 1 98.12 108 ARG A CA 1
ATOM 835 C C . ARG A 1 108 ? 14.852 14.586 -6.848 1 98.12 108 ARG A C 1
ATOM 837 O O . ARG A 1 108 ? 15.82 14.977 -7.5 1 98.12 108 ARG A O 1
ATOM 844 N N . THR A 1 109 ? 13.781 15.281 -6.742 1 98.31 109 THR A N 1
ATOM 845 C CA . THR A 1 109 ? 13.492 16.328 -7.719 1 98.31 109 THR A CA 1
ATOM 846 C C . THR A 1 109 ? 13.742 17.703 -7.113 1 98.31 109 THR A C 1
ATOM 848 O O . THR A 1 109 ? 13.906 18.688 -7.844 1 98.31 109 THR A O 1
ATOM 851 N N . ASP A 1 110 ? 13.672 17.875 -5.836 1 97.75 110 ASP A N 1
ATOM 852 C CA . ASP A 1 110 ? 13.789 19.172 -5.176 1 97.75 110 ASP A CA 1
ATOM 853 C C . ASP A 1 110 ? 15.109 19.281 -4.418 1 97.75 110 ASP A C 1
ATOM 855 O O . ASP A 1 110 ? 15.25 18.734 -3.32 1 97.75 110 ASP A O 1
ATOM 859 N N . ALA A 1 111 ? 15.945 20.078 -4.945 1 95.69 111 ALA A N 1
ATOM 860 C CA . ALA A 1 111 ? 17.25 20.266 -4.324 1 95.69 111 ALA A CA 1
ATOM 861 C C . ALA A 1 111 ? 17.109 20.766 -2.887 1 95.69 111 ALA A C 1
ATOM 863 O O . ALA A 1 111 ? 16.391 21.719 -2.625 1 95.69 111 ALA A O 1
ATOM 864 N N . GLY A 1 112 ? 17.75 20.125 -2.006 1 97.06 112 GLY A N 1
ATOM 865 C CA . GLY A 1 112 ? 17.75 20.531 -0.612 1 97.06 112 GLY A CA 1
ATOM 866 C C . GLY A 1 112 ? 16.625 19.922 0.19 1 97.06 112 GLY A C 1
ATOM 867 O O . GLY A 1 112 ? 16.562 20.062 1.413 1 97.06 112 GLY A O 1
ATOM 868 N N . TYR A 1 113 ? 15.688 19.25 -0.456 1 98.25 113 TYR A N 1
ATOM 869 C CA . TYR A 1 113 ? 14.523 18.688 0.222 1 98.25 113 TYR A CA 1
ATOM 870 C C . TYR A 1 113 ? 14.945 17.609 1.216 1 98.25 113 TYR A C 1
ATOM 872 O O . TYR A 1 113 ? 14.5 17.609 2.365 1 98.25 113 TYR A O 1
ATOM 880 N N . PHE A 1 114 ? 15.789 16.734 0.781 1 97.75 114 PHE A N 1
ATOM 881 C CA . PHE A 1 114 ? 16.234 15.656 1.643 1 97.75 114 PHE A CA 1
ATOM 882 C C . PHE A 1 114 ? 16.844 16.203 2.928 1 97.75 114 PHE A C 1
ATOM 884 O O . PHE A 1 114 ? 16.562 15.695 4.02 1 97.75 114 PHE A O 1
ATOM 891 N N . GLU A 1 115 ? 17.609 17.234 2.854 1 97.38 115 GLU A N 1
ATOM 892 C CA . GLU A 1 115 ? 18.281 17.844 3.994 1 97.38 115 GLU A CA 1
ATOM 893 C C . GLU A 1 115 ? 17.297 18.5 4.941 1 97.38 115 GLU A C 1
ATOM 895 O O . GLU A 1 115 ? 17.578 18.703 6.125 1 97.38 115 GLU A O 1
ATOM 900 N N . SER A 1 116 ? 16.125 18.828 4.434 1 97 116 SER A N 1
ATOM 901 C CA . SER A 1 116 ? 15.141 19.547 5.23 1 97 116 SER A CA 1
ATOM 902 C C . SER A 1 116 ? 14.273 18.578 6.023 1 97 116 SER A C 1
ATOM 904 O O . SER A 1 116 ? 13.531 18.984 6.918 1 97 116 SER A O 1
ATOM 906 N N . LEU A 1 117 ? 14.359 17.297 5.727 1 97 117 LEU A N 1
ATOM 907 C CA . LEU A 1 117 ? 13.508 16.297 6.375 1 97 117 LEU A CA 1
ATOM 908 C C . LEU A 1 117 ? 13.875 16.156 7.848 1 97 117 LEU A C 1
ATOM 910 O O . LEU A 1 117 ? 15.047 16.281 8.219 1 97 117 LEU A O 1
ATOM 914 N N . SER A 1 118 ? 12.867 15.922 8.695 1 94.94 118 SER A N 1
ATOM 915 C CA . SER A 1 118 ? 13.117 15.555 10.086 1 94.94 118 SER A CA 1
ATOM 916 C C . SER A 1 118 ? 13.859 14.227 10.18 1 94.94 118 SER A C 1
ATOM 918 O O . SER A 1 118 ? 13.859 13.438 9.234 1 94.94 118 SER A O 1
ATOM 920 N N . PRO A 1 119 ? 14.523 13.938 11.305 1 94.44 119 PRO A N 1
ATOM 921 C CA . PRO A 1 119 ? 15.195 12.648 11.484 1 94.44 119 PRO A CA 1
ATOM 922 C C . PRO A 1 119 ? 14.25 11.461 11.312 1 94.44 119 PRO A C 1
ATOM 924 O O . PRO A 1 119 ? 14.633 10.445 10.719 1 94.44 119 PRO A O 1
ATOM 927 N N . ASP A 1 120 ? 13.062 11.641 11.789 1 94.44 120 ASP A N 1
ATOM 928 C CA . ASP A 1 120 ? 12.07 10.57 11.648 1 94.44 120 ASP A CA 1
ATOM 929 C C . ASP A 1 120 ? 11.734 10.32 10.18 1 94.44 120 ASP A C 1
ATOM 931 O O . ASP A 1 120 ? 11.633 9.172 9.75 1 94.44 120 ASP A O 1
ATOM 935 N N . SER A 1 121 ? 11.594 11.367 9.43 1 95.56 121 SER A N 1
ATOM 936 C CA . SER A 1 121 ? 11.273 11.242 8.016 1 95.56 121 SER A CA 1
ATOM 937 C C . SER A 1 121 ? 12.43 10.617 7.238 1 95.56 121 SER A C 1
ATOM 939 O O . SER A 1 121 ? 12.211 9.859 6.293 1 95.56 121 SER A O 1
ATOM 941 N N . VAL A 1 122 ? 13.664 10.914 7.652 1 96.75 122 VAL A N 1
ATOM 942 C CA . VAL A 1 122 ? 14.828 10.32 7.012 1 96.75 122 VAL A CA 1
ATOM 943 C C . VAL A 1 122 ? 14.852 8.82 7.277 1 96.75 122 VAL A C 1
ATOM 945 O O . VAL A 1 122 ? 15.07 8.023 6.359 1 96.75 122 VAL A O 1
ATOM 948 N N . ARG A 1 123 ? 14.594 8.422 8.508 1 95.31 123 ARG A N 1
ATOM 949 C CA . ARG A 1 123 ? 14.586 7.004 8.859 1 95.31 123 ARG A CA 1
ATOM 950 C C . ARG A 1 123 ? 13.484 6.266 8.102 1 95.31 123 ARG A C 1
ATOM 952 O O . ARG A 1 123 ? 13.711 5.18 7.562 1 95.31 123 ARG A O 1
ATOM 959 N N . SER A 1 124 ? 12.281 6.898 8.086 1 95.44 124 SER A N 1
ATOM 960 C CA . SER A 1 124 ? 11.164 6.23 7.43 1 95.44 124 SER A CA 1
ATOM 961 C C . SER A 1 124 ? 11.383 6.141 5.926 1 95.44 124 SER A C 1
ATOM 963 O O . SER A 1 124 ? 10.977 5.164 5.289 1 95.44 124 SER A O 1
ATOM 965 N N . LEU A 1 125 ? 12.039 7.133 5.336 1 96.81 125 LEU A N 1
ATOM 966 C CA . LEU A 1 125 ? 12.367 7.109 3.914 1 96.81 125 LEU A CA 1
ATOM 967 C C . LEU A 1 125 ? 13.18 5.867 3.564 1 96.81 125 LEU A C 1
ATOM 969 O O . LEU A 1 125 ? 12.891 5.188 2.578 1 96.81 125 LEU A O 1
ATOM 973 N N . ALA A 1 126 ? 14.164 5.566 4.375 1 94.62 126 ALA A N 1
ATOM 974 C CA . ALA A 1 126 ? 15.023 4.41 4.145 1 94.62 126 ALA A CA 1
ATOM 975 C C . ALA A 1 126 ? 14.234 3.109 4.211 1 94.62 126 ALA A C 1
ATOM 977 O O . ALA A 1 126 ? 14.469 2.191 3.422 1 94.62 126 ALA A O 1
ATOM 978 N N . LEU A 1 127 ? 13.273 3.068 5.094 1 93.38 127 LEU A N 1
ATOM 979 C CA . LEU A 1 127 ? 12.445 1.883 5.285 1 93.38 127 LEU A CA 1
ATOM 980 C C . LEU A 1 127 ? 11.422 1.75 4.168 1 93.38 127 LEU A C 1
ATOM 982 O O . LEU A 1 127 ? 10.914 0.656 3.912 1 93.38 127 LEU A O 1
ATOM 986 N N . GLN A 1 128 ? 11.141 2.795 3.424 1 94.38 128 GLN A N 1
ATOM 987 C CA . GLN A 1 128 ? 10.023 2.865 2.484 1 94.38 128 GLN A CA 1
ATOM 988 C C . GLN A 1 128 ? 10.508 2.684 1.047 1 94.38 128 GLN A C 1
ATOM 990 O O . GLN A 1 128 ? 9.719 2.789 0.106 1 94.38 128 GLN A O 1
ATOM 995 N N . GLY A 1 129 ? 11.789 2.506 0.849 1 92.81 129 GLY A N 1
ATOM 996 C CA . GLY A 1 129 ? 12.289 2.236 -0.489 1 92.81 129 GLY A CA 1
ATOM 997 C C . GLY A 1 129 ? 13.305 3.262 -0.965 1 92.81 129 GLY A C 1
ATOM 998 O O . GLY A 1 129 ? 13.875 3.121 -2.049 1 92.81 129 GLY A O 1
ATOM 999 N N . GLY A 1 130 ? 13.461 4.332 -0.119 1 95.81 130 GLY A N 1
ATOM 1000 C CA . GLY A 1 130 ? 14.492 5.309 -0.432 1 95.81 130 GLY A CA 1
ATOM 1001 C C . GLY A 1 130 ? 14.078 6.285 -1.517 1 95.81 130 GLY A C 1
ATOM 1002 O O . GLY A 1 130 ? 12.898 6.383 -1.854 1 95.81 130 GLY A O 1
ATOM 1003 N N . ILE A 1 131 ? 15.055 7.047 -2.004 1 97.5 131 ILE A N 1
ATOM 1004 C CA . ILE A 1 131 ? 14.852 8.102 -2.986 1 97.5 131 ILE A CA 1
ATOM 1005 C C . ILE A 1 131 ? 14.492 7.492 -4.34 1 97.5 131 ILE A C 1
ATOM 1007 O O . ILE A 1 131 ? 15.094 6.5 -4.754 1 97.5 131 ILE A O 1
ATOM 1011 N N . PHE A 1 132 ? 13.508 8.062 -5.012 1 96.25 132 PHE A N 1
ATOM 1012 C CA . PHE A 1 132 ? 13.102 7.578 -6.324 1 96.25 132 PHE A CA 1
ATOM 1013 C C . PHE A 1 132 ? 14.25 7.688 -7.32 1 96.25 132 PHE A C 1
ATOM 1015 O O . PHE A 1 132 ? 15.031 8.641 -7.273 1 96.25 132 PHE A O 1
ATOM 1022 N N . SER A 1 133 ? 14.312 6.688 -8.242 1 94.5 133 SER A N 1
ATOM 1023 C CA . SER A 1 133 ? 15.109 6.855 -9.453 1 94.5 133 SER A CA 1
ATOM 1024 C C . SER A 1 133 ? 14.453 7.84 -10.414 1 94.5 133 SER A C 1
ATOM 1026 O O . SER A 1 133 ? 13.328 8.289 -10.172 1 94.5 133 SER A O 1
ATOM 1028 N N . GLU A 1 134 ? 15.148 8.18 -11.523 1 94.69 134 GLU A N 1
ATOM 1029 C CA . GLU A 1 134 ? 14.578 9.047 -12.547 1 94.69 134 GLU A CA 1
ATOM 1030 C C . GLU A 1 134 ? 13.344 8.406 -13.188 1 94.69 134 GLU A C 1
ATOM 1032 O O . GLU A 1 134 ? 12.352 9.086 -13.445 1 94.69 134 GLU A O 1
ATOM 1037 N N . GLU A 1 135 ? 13.383 7.141 -13.391 1 90.5 135 GLU A N 1
ATOM 1038 C CA . GLU A 1 135 ? 12.273 6.43 -14.008 1 90.5 135 GLU A CA 1
ATOM 1039 C C . GLU A 1 135 ? 11.062 6.379 -13.078 1 90.5 135 GLU A C 1
ATOM 1041 O O . GLU A 1 135 ? 9.93 6.578 -13.516 1 90.5 135 GLU A O 1
ATOM 1046 N N . GLU A 1 136 ? 11.32 6.145 -11.836 1 91.31 136 GLU A N 1
ATOM 1047 C CA . GLU A 1 136 ? 10.242 6.129 -10.852 1 91.31 136 GLU A CA 1
ATOM 1048 C C . GLU A 1 136 ? 9.594 7.5 -10.727 1 91.31 136 GLU A C 1
ATOM 1050 O O . GLU A 1 136 ? 8.367 7.602 -10.617 1 91.31 136 GLU A O 1
ATOM 1055 N N . THR A 1 137 ? 10.469 8.5 -10.734 1 95.81 137 THR A N 1
ATOM 1056 C CA . THR A 1 137 ? 9.984 9.875 -10.641 1 95.81 137 THR A CA 1
ATOM 1057 C C . THR A 1 137 ? 9.094 10.219 -11.828 1 95.81 137 THR A C 1
ATOM 1059 O O . THR A 1 137 ? 8.016 10.781 -11.664 1 95.81 137 THR A O 1
ATOM 1062 N N . ALA A 1 138 ? 9.523 9.836 -13.008 1 92.75 138 ALA A N 1
ATOM 1063 C CA . ALA A 1 138 ? 8.758 10.109 -14.219 1 92.75 138 ALA A CA 1
ATOM 1064 C C . ALA A 1 138 ? 7.402 9.398 -14.18 1 92.75 138 ALA A C 1
ATOM 1066 O O . ALA A 1 138 ? 6.379 9.984 -14.539 1 92.75 138 ALA A O 1
ATOM 1067 N N . ALA A 1 139 ? 7.375 8.211 -13.734 1 88.12 139 ALA A N 1
ATOM 1068 C CA . ALA A 1 139 ? 6.141 7.434 -13.641 1 88.12 139 ALA A CA 1
ATOM 1069 C C . ALA A 1 139 ? 5.195 8.031 -12.594 1 88.12 139 ALA A C 1
ATOM 1071 O O . ALA A 1 139 ? 3.988 8.133 -12.828 1 88.12 139 ALA A O 1
ATOM 1072 N N . PHE A 1 140 ? 5.801 8.422 -11.492 1 93.31 140 PHE A N 1
ATOM 1073 C CA . PHE A 1 140 ? 5 9.016 -10.43 1 93.31 140 PHE A CA 1
ATOM 1074 C C . PHE A 1 140 ? 4.312 10.289 -10.914 1 93.31 140 PHE A C 1
ATOM 1076 O O . PHE A 1 140 ? 3.123 10.492 -10.656 1 93.31 140 PHE A O 1
ATOM 1083 N N . MET A 1 141 ? 5.051 11.047 -11.617 1 94.88 141 MET A N 1
ATOM 1084 C CA . MET A 1 141 ? 4.555 12.359 -12.023 1 94.88 141 MET A CA 1
ATOM 1085 C C . MET A 1 141 ? 3.428 12.219 -13.047 1 94.88 141 MET A C 1
ATOM 1087 O O . MET A 1 141 ? 2.682 13.172 -13.281 1 94.88 141 MET A O 1
ATOM 1091 N N . GLN A 1 142 ? 3.205 11.102 -13.594 1 89.19 142 GLN A N 1
ATOM 1092 C CA . GLN A 1 142 ? 2.146 10.867 -14.578 1 89.19 142 GLN A CA 1
ATOM 1093 C C . GLN A 1 142 ? 0.856 10.422 -13.898 1 89.19 142 GLN A C 1
ATOM 1095 O O . GLN A 1 142 ? -0.193 10.336 -14.539 1 89.19 142 GLN A O 1
ATOM 1100 N N . ARG A 1 143 ? 0.907 10.164 -12.625 1 88.75 143 ARG A N 1
ATOM 1101 C CA . ARG A 1 143 ? -0.278 9.695 -11.914 1 88.75 143 ARG A CA 1
ATOM 1102 C C . ARG A 1 143 ? -1.286 10.82 -11.719 1 88.75 143 ARG A C 1
ATOM 1104 O O . ARG A 1 143 ? -0.905 11.961 -11.445 1 88.75 143 ARG A O 1
ATOM 1111 N N . PRO A 1 144 ? -2.498 10.273 -11.781 1 90.69 144 PRO A N 1
ATOM 1112 C CA . PRO A 1 144 ? -3.492 11.242 -11.32 1 90.69 144 PRO A CA 1
ATOM 1113 C C . PRO A 1 144 ? -3.26 11.688 -9.883 1 90.69 144 PRO A C 1
ATOM 1115 O O . PRO A 1 144 ? -2.879 10.875 -9.031 1 90.69 144 PRO A O 1
ATOM 1118 N N . PHE A 1 145 ? -3.285 12.906 -9.531 1 95.62 145 PHE A N 1
ATOM 1119 C CA . PHE A 1 145 ? -3.23 13.508 -8.203 1 95.62 145 PHE A CA 1
ATOM 1120 C C . PHE A 1 145 ? -1.797 13.562 -7.691 1 95.62 145 PHE A C 1
ATOM 1122 O O . PHE A 1 145 ? -1.564 13.789 -6.5 1 95.62 145 PHE A O 1
ATOM 1129 N N . ALA A 1 146 ? -0.776 13.195 -8.602 1 96.75 146 ALA A N 1
ATOM 1130 C CA . ALA A 1 146 ? 0.623 13.305 -8.195 1 96.75 146 ALA A CA 1
ATOM 1131 C C . ALA A 1 146 ? 0.927 14.688 -7.633 1 96.75 146 ALA A C 1
ATOM 1133 O O . ALA A 1 146 ? 1.563 14.812 -6.582 1 96.75 146 ALA A O 1
ATOM 1134 N N . GLU A 1 147 ? 0.479 15.68 -8.273 1 98.06 147 GLU A N 1
ATOM 1135 C CA . GLU A 1 147 ? 0.72 17.047 -7.832 1 98.06 147 GLU A CA 1
ATOM 1136 C C . GLU A 1 147 ? 0.086 17.312 -6.469 1 98.06 147 GLU A C 1
ATOM 1138 O O . GLU A 1 147 ? 0.688 17.953 -5.609 1 98.06 147 GLU A O 1
ATOM 1143 N N . ASP A 1 148 ? -1.105 16.828 -6.297 1 98.62 148 ASP A N 1
ATOM 1144 C CA . ASP A 1 148 ? -1.774 16.984 -5.008 1 98.62 148 ASP A CA 1
ATOM 1145 C C . ASP A 1 148 ? -1.007 16.266 -3.904 1 98.62 148 ASP A C 1
ATOM 1147 O O . ASP A 1 148 ? -0.912 16.766 -2.779 1 98.62 148 ASP A O 1
ATOM 1151 N N . ALA A 1 149 ? -0.49 15.102 -4.227 1 98.75 149 ALA A N 1
ATOM 1152 C CA . ALA A 1 149 ? 0.297 14.344 -3.252 1 98.75 149 ALA A CA 1
ATOM 1153 C C . ALA A 1 149 ? 1.57 15.102 -2.877 1 98.75 149 ALA A C 1
ATOM 1155 O O . ALA A 1 149 ? 1.985 15.086 -1.716 1 98.75 149 ALA A O 1
ATOM 1156 N N . LEU A 1 150 ? 2.184 15.727 -3.861 1 98.81 150 LEU A N 1
ATOM 1157 C CA . LEU A 1 150 ? 3.385 16.516 -3.6 1 98.81 150 LEU A CA 1
ATOM 1158 C C . LEU A 1 150 ? 3.07 17.688 -2.691 1 98.81 150 LEU A C 1
ATOM 1160 O O . LEU A 1 150 ? 3.824 17.984 -1.761 1 98.81 150 LEU A O 1
ATOM 1164 N N . ARG A 1 151 ? 1.972 18.375 -2.992 1 98.81 151 ARG A N 1
ATOM 1165 C CA . ARG A 1 151 ? 1.548 19.484 -2.145 1 98.81 151 ARG A CA 1
ATOM 1166 C C . ARG A 1 151 ? 1.273 19 -0.721 1 98.81 151 ARG A C 1
ATOM 1168 O O . ARG A 1 151 ? 1.771 19.594 0.24 1 98.81 151 ARG A O 1
ATOM 1175 N N . LEU A 1 152 ? 0.55 17.922 -0.591 1 98.94 152 LEU A N 1
ATOM 1176 C CA . LEU A 1 152 ? 0.234 17.359 0.718 1 98.94 152 LEU A CA 1
ATOM 1177 C C . LEU A 1 152 ? 1.507 17.016 1.481 1 98.94 152 LEU A C 1
ATOM 1179 O O . LEU A 1 152 ? 1.613 17.281 2.68 1 98.94 152 LEU A O 1
ATOM 1183 N N . ARG A 1 153 ? 2.451 16.422 0.775 1 98.88 153 ARG A N 1
ATOM 1184 C CA . ARG A 1 153 ? 3.684 16 1.438 1 98.88 153 ARG A CA 1
ATOM 1185 C C . ARG A 1 153 ? 4.438 17.203 1.992 1 98.88 153 ARG A C 1
ATOM 1187 O O . ARG A 1 153 ? 5.004 17.141 3.086 1 98.88 153 ARG A O 1
ATOM 1194 N N . ARG A 1 154 ? 4.492 18.312 1.275 1 98.62 154 ARG A N 1
ATOM 1195 C CA . ARG A 1 154 ? 5.168 19.516 1.75 1 98.62 154 ARG A CA 1
ATOM 1196 C C . ARG A 1 154 ? 4.492 20.062 3.004 1 98.62 154 ARG A C 1
ATOM 1198 O O . ARG A 1 154 ? 5.168 20.516 3.934 1 98.62 154 ARG A O 1
ATOM 1205 N N . TRP A 1 155 ? 3.174 20 3.018 1 98.81 155 TRP A N 1
ATOM 1206 C CA . TRP A 1 155 ? 2.463 20.422 4.223 1 98.81 155 TRP A CA 1
ATOM 1207 C C . TRP A 1 155 ? 2.746 19.469 5.375 1 98.81 155 TRP A C 1
ATOM 1209 O O . TRP A 1 155 ? 2.969 19.891 6.508 1 98.81 155 TRP A O 1
ATOM 1219 N N . ASP A 1 156 ? 2.736 18.172 5.129 1 98.44 156 ASP A N 1
ATOM 1220 C CA . ASP A 1 156 ? 3.064 17.125 6.102 1 98.44 156 ASP A CA 1
ATOM 1221 C C . ASP A 1 156 ? 4.418 17.391 6.754 1 98.44 156 ASP A C 1
ATOM 1223 O O . ASP A 1 156 ? 4.562 17.266 7.973 1 98.44 156 ASP A O 1
ATOM 1227 N N . ASP A 1 157 ? 5.375 17.875 5.988 1 97.88 157 ASP A N 1
ATOM 1228 C CA . ASP A 1 157 ? 6.738 18.078 6.473 1 97.88 157 ASP A CA 1
ATOM 1229 C C . ASP A 1 157 ? 6.805 19.281 7.422 1 97.88 157 ASP A C 1
ATOM 1231 O O . ASP A 1 157 ? 7.652 19.312 8.32 1 97.88 157 ASP A O 1
ATOM 1235 N N . THR A 1 158 ? 5.91 20.203 7.258 1 97.25 158 THR A N 1
ATOM 1236 C CA . THR A 1 158 ? 6.07 21.453 7.996 1 97.25 158 THR A CA 1
ATOM 1237 C C . THR A 1 158 ? 5.02 21.562 9.094 1 97.25 158 THR A C 1
ATOM 1239 O O . THR A 1 158 ? 5.102 22.453 9.945 1 97.25 158 THR A O 1
ATOM 1242 N N . ALA A 1 159 ? 4.074 20.656 9.133 1 98.19 159 ALA A N 1
ATOM 1243 C CA . ALA A 1 159 ? 2.996 20.688 10.117 1 98.19 159 ALA A CA 1
ATOM 1244 C C . ALA A 1 159 ? 3.467 20.141 11.469 1 98.19 159 ALA A C 1
ATOM 1246 O O . ALA A 1 159 ? 2.889 19.188 11.992 1 98.19 159 ALA A O 1
ATOM 1247 N N . LYS A 1 160 ? 4.445 20.797 12.055 1 97.25 160 LYS A N 1
ATOM 1248 C CA . LYS A 1 160 ? 5.07 20.266 13.266 1 97.25 160 LYS A CA 1
ATOM 1249 C C . LYS A 1 160 ? 5.418 21.391 14.242 1 97.25 160 LYS A C 1
ATOM 1251 O O . LYS A 1 160 ? 6.238 21.203 15.141 1 97.25 160 LYS A O 1
ATOM 1256 N N . GLU A 1 161 ? 4.809 22.453 14.109 1 97.44 161 GLU A N 1
ATOM 1257 C CA . GLU A 1 161 ? 5.129 23.625 14.93 1 97.44 161 GLU A CA 1
ATOM 1258 C C . GLU A 1 161 ? 4.422 23.562 16.281 1 97.44 161 GLU A C 1
ATOM 1260 O O . GLU A 1 161 ? 3.193 23.5 16.344 1 97.44 161 GLU A O 1
ATOM 1265 N N . GLU A 1 162 ? 5.195 23.609 17.312 1 97.06 162 GLU A N 1
ATOM 1266 C CA . GLU A 1 162 ? 4.648 23.609 18.672 1 97.06 162 GLU A CA 1
ATOM 1267 C C . GLU A 1 162 ? 3.762 24.828 18.922 1 97.06 162 GLU A C 1
ATOM 1269 O O . GLU A 1 162 ? 4.164 25.953 18.641 1 97.06 162 GLU A O 1
ATOM 1274 N N . GLY A 1 163 ? 2.596 24.594 19.344 1 96.5 163 GLY A N 1
ATOM 1275 C CA . GLY A 1 163 ? 1.725 25.672 19.797 1 96.5 163 GLY A CA 1
ATOM 1276 C C . GLY A 1 163 ? 1.05 26.406 18.641 1 96.5 163 GLY A C 1
ATOM 1277 O O . GLY A 1 163 ? 0.355 27.391 18.859 1 96.5 163 GLY A O 1
ATOM 1278 N N . LYS A 1 164 ? 1.236 25.938 17.438 1 97.94 164 LYS A N 1
ATOM 1279 C CA . LYS A 1 164 ? 0.598 26.594 16.297 1 97.94 164 LYS A CA 1
ATOM 1280 C C . LYS A 1 164 ? -0.919 26.625 16.453 1 97.94 164 LYS A C 1
ATOM 1282 O O . LYS A 1 164 ? -1.529 25.609 16.797 1 97.94 164 LYS A O 1
ATOM 1287 N N . VAL A 1 165 ? -1.462 27.812 16.266 1 98.25 165 VAL A N 1
ATOM 1288 C CA . VAL A 1 165 ? -2.912 27.953 16.359 1 98.25 165 VAL A CA 1
ATOM 1289 C C . VAL A 1 165 ? -3.564 27.422 15.086 1 98.25 165 VAL A C 1
ATOM 1291 O O . VAL A 1 165 ? -3.141 27.766 13.977 1 98.25 165 VAL A O 1
ATOM 1294 N N . THR A 1 166 ? -4.523 26.562 15.18 1 98.75 166 THR A N 1
ATOM 1295 C CA . THR A 1 166 ? -5.273 25.984 14.07 1 98.75 166 THR A CA 1
ATOM 1296 C C . THR A 1 166 ? -6.773 26.031 14.352 1 98.75 166 THR A C 1
ATOM 1298 O O . THR A 1 166 ? -7.191 26.188 15.5 1 98.75 166 THR A O 1
ATOM 1301 N N . PRO A 1 167 ? -7.605 26 13.266 1 98.62 167 PRO A N 1
ATOM 1302 C CA . PRO A 1 167 ? -8.977 25.594 13.555 1 98.62 167 PRO A CA 1
ATOM 1303 C C . PRO A 1 167 ? -9.055 24.266 14.312 1 98.62 167 PRO A C 1
ATOM 1305 O O . PRO A 1 167 ? -8.086 23.5 14.32 1 98.62 167 PRO A O 1
ATOM 1308 N N . ASP A 1 168 ? -10.18 24.031 14.922 1 98.25 168 ASP A N 1
ATOM 1309 C CA . ASP A 1 168 ? -10.258 22.875 15.812 1 98.25 168 ASP A CA 1
ATOM 1310 C C . ASP A 1 168 ? -10.75 21.641 15.055 1 98.25 168 ASP A C 1
ATOM 1312 O O . ASP A 1 168 ? -10.961 21.688 13.844 1 98.25 168 ASP A O 1
ATOM 1316 N N . LEU A 1 169 ? -10.812 20.531 15.719 1 98.62 169 LEU A N 1
ATOM 1317 C CA . LEU A 1 169 ? -11.195 19.25 15.148 1 98.62 169 LEU A CA 1
ATOM 1318 C C . LEU A 1 169 ? -12.555 19.344 14.469 1 98.62 169 LEU A C 1
ATOM 1320 O O . LEU A 1 169 ? -12.742 18.797 13.367 1 98.62 169 LEU A O 1
ATOM 1324 N N . ASP A 1 170 ? -13.523 20.016 15.047 1 98.56 170 ASP A N 1
ATOM 1325 C CA . ASP A 1 170 ? -14.875 20.125 14.5 1 98.56 170 ASP A CA 1
ATOM 1326 C C . ASP A 1 170 ? -14.852 20.797 13.125 1 98.56 170 ASP A C 1
ATOM 1328 O O . ASP A 1 170 ? -15.609 20.422 12.234 1 98.56 170 ASP A O 1
ATOM 1332 N N . HIS A 1 171 ? -14.031 21.766 13 1 98.75 171 HIS A N 1
ATOM 1333 C CA . HIS A 1 171 ? -13.914 22.469 11.727 1 98.75 171 HIS A CA 1
ATOM 1334 C C . HIS A 1 171 ? -13.547 21.516 10.594 1 98.75 171 HIS A C 1
ATOM 1336 O O . HIS A 1 171 ? -14.219 21.484 9.562 1 98.75 171 HIS A O 1
ATOM 1342 N N . TYR A 1 172 ? -12.531 20.719 10.797 1 98.75 172 TYR A N 1
ATOM 1343 C CA . TYR A 1 172 ? -12.055 19.844 9.727 1 98.75 172 TYR A CA 1
ATOM 1344 C C . TYR A 1 172 ? -12.969 18.641 9.555 1 98.75 172 TYR A C 1
ATOM 1346 O O . TYR A 1 172 ? -13.141 18.141 8.445 1 98.75 172 TYR A O 1
ATOM 1354 N N . MET A 1 173 ? -13.648 18.266 10.641 1 98.62 173 MET A N 1
ATOM 1355 C CA . MET A 1 173 ? -14.609 17.172 10.508 1 98.62 173 MET A CA 1
ATOM 1356 C C . MET A 1 173 ? -15.812 17.609 9.672 1 98.62 173 MET A C 1
ATOM 1358 O O . MET A 1 173 ? -16.406 16.781 8.969 1 98.62 173 MET A O 1
ATOM 1362 N N . GLU A 1 174 ? -16.156 18.812 9.719 1 98.62 174 GLU A N 1
ATOM 1363 C CA . GLU A 1 174 ? -17.203 19.328 8.844 1 98.62 174 GLU A CA 1
ATOM 1364 C C . GLU A 1 174 ? -16.781 19.25 7.379 1 98.62 174 GLU A C 1
ATOM 1366 O O . GLU A 1 174 ? -17.594 18.891 6.516 1 98.62 174 GLU A O 1
ATOM 1371 N N . ILE A 1 175 ? -15.555 19.656 7.129 1 98.69 175 ILE A N 1
ATOM 1372 C CA . ILE A 1 175 ? -15.031 19.562 5.77 1 98.69 175 ILE A CA 1
ATOM 1373 C C . ILE A 1 175 ? -15.016 18.109 5.316 1 98.69 175 ILE A C 1
ATOM 1375 O O . ILE A 1 175 ? -15.438 17.781 4.203 1 98.69 175 ILE A O 1
ATOM 1379 N N . VAL A 1 176 ? -14.539 17.219 6.18 1 98.56 176 VAL A N 1
ATOM 1380 C CA . VAL A 1 176 ? -14.508 15.797 5.891 1 98.56 176 VAL A CA 1
ATOM 1381 C C . VAL A 1 176 ? -15.922 15.305 5.566 1 98.56 176 VAL A C 1
ATOM 1383 O O . VAL A 1 176 ? -16.125 14.594 4.578 1 98.56 176 VAL A O 1
ATOM 1386 N N . ALA A 1 177 ? -16.875 15.758 6.34 1 98.25 177 ALA A N 1
ATOM 1387 C CA . ALA A 1 177 ? -18.266 15.336 6.145 1 98.25 177 ALA A CA 1
ATOM 1388 C C . ALA A 1 177 ? -18.781 15.773 4.781 1 98.25 177 ALA A C 1
ATOM 1390 O O . ALA A 1 177 ? -19.531 15.039 4.129 1 98.25 177 ALA A O 1
ATOM 1391 N N . ARG A 1 178 ? -18.359 16.891 4.355 1 98 178 ARG A N 1
ATOM 1392 C CA . ARG A 1 178 ? -18.828 17.422 3.076 1 98 178 ARG A CA 1
ATOM 1393 C C . ARG A 1 178 ? -18.188 16.672 1.909 1 98 178 ARG A C 1
ATOM 1395 O O . ARG A 1 178 ? -18.656 16.766 0.773 1 98 178 ARG A O 1
ATOM 1402 N N . GLN A 1 179 ? -17.109 15.93 2.178 1 97.88 179 GLN A N 1
ATOM 1403 C CA . GLN A 1 179 ? -16.422 15.203 1.106 1 97.88 179 GLN A CA 1
ATOM 1404 C C . GLN A 1 179 ? -16.938 13.773 0.996 1 97.88 179 GLN A C 1
ATOM 1406 O O . GLN A 1 179 ? -16.562 13.039 0.078 1 97.88 179 GLN A O 1
ATOM 1411 N N . VAL A 1 180 ? -17.797 13.391 1.94 1 95.94 180 VAL A N 1
ATOM 1412 C CA . VAL A 1 180 ? -18.312 12.031 1.906 1 95.94 180 VAL A CA 1
ATOM 1413 C C . VAL A 1 180 ? -19.219 11.852 0.69 1 95.94 180 VAL A C 1
ATOM 1415 O O . VAL A 1 180 ? -20.062 12.711 0.407 1 95.94 180 VAL A O 1
ATOM 1418 N N . ARG A 1 181 ? -18.875 10.812 -0.004 1 85.62 181 ARG A N 1
ATOM 1419 C CA . ARG A 1 181 ? -19.656 10.523 -1.196 1 85.62 181 ARG A CA 1
ATOM 1420 C C . ARG A 1 181 ? -21.094 10.164 -0.83 1 85.62 181 ARG A C 1
ATOM 1422 O O . ARG A 1 181 ? -21.344 9.516 0.191 1 85.62 181 ARG A O 1
ATOM 1429 N N . ALA A 1 182 ? -21.953 11.039 -1.331 1 63.41 182 ALA A N 1
ATOM 1430 C CA . ALA A 1 182 ? -23.359 10.719 -1.166 1 63.41 182 ALA A CA 1
ATOM 1431 C C . ALA A 1 182 ? -23.656 9.297 -1.627 1 63.41 182 ALA A C 1
ATOM 1433 O O . ALA A 1 182 ? -23.078 8.82 -2.6 1 63.41 182 ALA A O 1
ATOM 1434 N N . ALA A 1 183 ? -24.062 8.586 -0.857 1 45.53 183 ALA A N 1
ATOM 1435 C CA . ALA A 1 183 ? -24.562 7.266 -1.222 1 45.53 183 ALA A CA 1
ATOM 1436 C C . ALA A 1 183 ? -25.469 7.34 -2.445 1 45.53 183 ALA A C 1
ATOM 1438 O O . ALA A 1 183 ? -26.172 8.336 -2.645 1 45.53 183 ALA A O 1
ATOM 1439 N N . MET B 1 1 ? 10.031 -6.652 11 1 66.25 1 MET B N 1
ATOM 1440 C CA . MET B 1 1 ? 11.438 -6.949 10.734 1 66.25 1 MET B CA 1
ATOM 1441 C C . MET B 1 1 ? 11.594 -7.695 9.414 1 66.25 1 MET B C 1
ATOM 1443 O O . MET B 1 1 ? 10.68 -8.398 8.977 1 66.25 1 MET B O 1
ATOM 1447 N N . ALA B 1 2 ? 12.695 -7.418 8.766 1 80.69 2 ALA B N 1
ATOM 1448 C CA . ALA B 1 2 ? 13.039 -8.039 7.488 1 80.69 2 ALA B CA 1
ATOM 1449 C C . ALA B 1 2 ? 13.094 -9.562 7.617 1 80.69 2 ALA B C 1
ATOM 1451 O O . ALA B 1 2 ? 13.578 -10.086 8.617 1 80.69 2 ALA B O 1
ATOM 1452 N N . LEU B 1 3 ? 12.492 -10.25 6.766 1 90.75 3 LEU B N 1
ATOM 1453 C CA . LEU B 1 3 ? 12.578 -11.711 6.719 1 90.75 3 LEU B CA 1
ATOM 1454 C C . LEU B 1 3 ? 13.914 -12.156 6.137 1 90.75 3 LEU B C 1
ATOM 1456 O O . LEU B 1 3 ? 14.523 -11.438 5.344 1 90.75 3 LEU B O 1
ATOM 1460 N N . THR B 1 4 ? 14.344 -13.32 6.555 1 94.5 4 THR B N 1
ATOM 1461 C CA . THR B 1 4 ? 15.398 -14.039 5.844 1 94.5 4 THR B CA 1
ATOM 1462 C C . THR B 1 4 ? 14.797 -15.031 4.855 1 94.5 4 THR B C 1
ATOM 1464 O O . THR B 1 4 ? 13.609 -15.344 4.914 1 94.5 4 THR B O 1
ATOM 1467 N N . VAL B 1 5 ? 15.664 -15.516 3.971 1 96.44 5 VAL B N 1
ATOM 1468 C CA . VAL B 1 5 ? 15.219 -16.531 3.016 1 96.44 5 VAL B CA 1
ATOM 1469 C C . VAL B 1 5 ? 14.727 -17.766 3.76 1 96.44 5 VAL B C 1
ATOM 1471 O O . VAL B 1 5 ? 13.719 -18.359 3.383 1 96.44 5 VAL B O 1
ATOM 1474 N N . GLU B 1 6 ? 15.391 -18.109 4.855 1 96.31 6 GLU B N 1
ATOM 1475 C CA . GLU B 1 6 ? 15 -19.266 5.668 1 96.31 6 GLU B CA 1
ATOM 1476 C C . GLU B 1 6 ? 13.633 -19.031 6.32 1 96.31 6 GLU B C 1
ATOM 1478 O O . GLU B 1 6 ? 12.836 -19.969 6.426 1 96.31 6 GLU B O 1
ATOM 1483 N N . GLU B 1 7 ? 13.414 -17.859 6.734 1 96.81 7 GLU B N 1
ATOM 1484 C CA . GLU B 1 7 ? 12.133 -17.547 7.352 1 96.81 7 GLU B CA 1
ATOM 1485 C C . GLU B 1 7 ? 11 -17.609 6.328 1 96.81 7 GLU B C 1
ATOM 1487 O O . GLU B 1 7 ? 9.883 -18.016 6.648 1 96.81 7 GLU B O 1
ATOM 1492 N N . ILE B 1 8 ? 11.289 -17.172 5.102 1 97.5 8 ILE B N 1
ATOM 1493 C CA . ILE B 1 8 ? 10.305 -17.297 4.031 1 97.5 8 ILE B CA 1
ATOM 1494 C C . ILE B 1 8 ? 9.977 -18.766 3.793 1 97.5 8 ILE B C 1
ATOM 1496 O O . ILE B 1 8 ? 8.797 -19.141 3.709 1 97.5 8 ILE B O 1
ATOM 1500 N N . HIS B 1 9 ? 11.008 -19.562 3.725 1 97.56 9 HIS B N 1
ATOM 1501 C CA . HIS B 1 9 ? 10.828 -21 3.584 1 97.56 9 HIS B CA 1
ATOM 1502 C C . HIS B 1 9 ? 9.969 -21.562 4.715 1 97.56 9 HIS B C 1
ATOM 1504 O O . HIS B 1 9 ? 9.047 -22.344 4.473 1 97.56 9 HIS B O 1
ATOM 1510 N N . GLY B 1 10 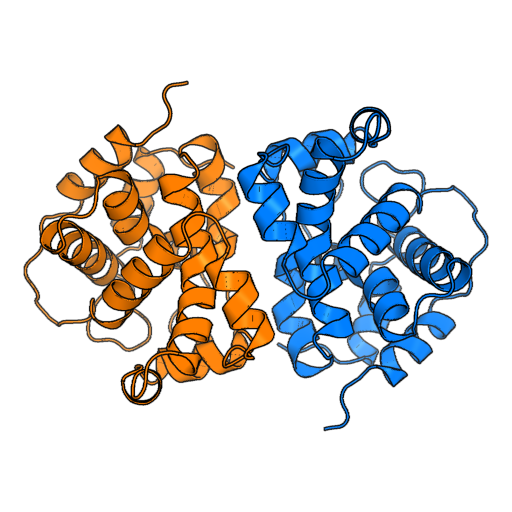? 10.258 -21.156 5.895 1 97 10 GLY B N 1
ATOM 1511 C CA . GLY B 1 10 ? 9.516 -21.609 7.066 1 97 10 GLY B CA 1
ATOM 1512 C C . GLY B 1 10 ? 8.055 -21.203 7.039 1 97 10 GLY B C 1
ATOM 1513 O O . GLY B 1 10 ? 7.188 -21.969 7.461 1 97 10 GLY B O 1
ATOM 1514 N N . LEU B 1 11 ? 7.77 -19.984 6.555 1 96.12 11 LEU B N 1
ATOM 1515 C CA . LEU B 1 11 ? 6.387 -19.531 6.461 1 96.12 11 LEU B CA 1
ATOM 1516 C C . LEU B 1 11 ? 5.562 -20.453 5.57 1 96.12 11 LEU B C 1
ATOM 1518 O O . LEU B 1 11 ? 4.441 -20.828 5.926 1 96.12 11 LEU B O 1
ATOM 1522 N N . TYR B 1 12 ? 6.141 -20.859 4.441 1 97 12 TYR B N 1
ATOM 1523 C CA . TYR B 1 12 ? 5.422 -21.75 3.539 1 97 12 TYR B CA 1
ATOM 1524 C C . TYR B 1 12 ? 5.301 -23.141 4.137 1 97 12 TYR B C 1
ATOM 1526 O O . TYR B 1 12 ? 4.262 -23.797 4.008 1 97 12 TYR B O 1
ATOM 1534 N N . ARG B 1 13 ? 6.309 -23.594 4.77 1 96.38 13 ARG B N 1
ATOM 1535 C CA . ARG B 1 13 ? 6.277 -24.922 5.367 1 96.38 13 ARG B CA 1
ATOM 1536 C C . ARG B 1 13 ? 5.234 -25 6.477 1 96.38 13 ARG B C 1
ATOM 1538 O O . ARG B 1 13 ? 4.531 -26 6.605 1 96.38 13 ARG B O 1
ATOM 1545 N N . GLU B 1 14 ? 5.094 -23.984 7.211 1 94.69 14 GLU B N 1
ATOM 1546 C CA . GLU B 1 14 ? 4.25 -24 8.398 1 94.69 14 GLU B CA 1
ATOM 1547 C C . GLU B 1 14 ? 2.814 -23.609 8.062 1 94.69 14 GLU B C 1
ATOM 1549 O O . GLU B 1 14 ? 1.867 -24.141 8.641 1 94.69 14 GLU B O 1
ATOM 1554 N N . HIS B 1 15 ? 2.686 -22.734 7.141 1 93.44 15 HIS B N 1
ATOM 1555 C CA . HIS B 1 15 ? 1.363 -22.141 6.961 1 93.44 15 HIS B CA 1
ATOM 1556 C C . HIS B 1 15 ? 0.878 -22.297 5.523 1 93.44 15 HIS B C 1
ATOM 1558 O O . HIS B 1 15 ? -0.245 -21.906 5.195 1 93.44 15 HIS B O 1
ATOM 1564 N N . GLY B 1 16 ? 1.666 -22.844 4.664 1 94.38 16 GLY B N 1
ATOM 1565 C CA . GLY B 1 16 ? 1.33 -22.953 3.252 1 94.38 16 GLY B CA 1
ATOM 1566 C C . GLY B 1 16 ? 0.16 -23.875 2.984 1 94.38 16 GLY B C 1
ATOM 1567 O O . GLY B 1 16 ? -0.416 -23.859 1.894 1 94.38 16 GLY B O 1
ATOM 1568 N N . HIS B 1 17 ? -0.317 -24.625 3.971 1 93.25 17 HIS B N 1
ATOM 1569 C CA . HIS B 1 17 ? -1.358 -25.625 3.795 1 93.25 17 HIS B CA 1
ATOM 1570 C C . HIS B 1 17 ? -2.748 -25 3.906 1 93.25 17 HIS B C 1
ATOM 1572 O O . HIS B 1 17 ? -3.748 -25.656 3.605 1 93.25 17 HIS B O 1
ATOM 1578 N N . VAL B 1 18 ? -2.795 -23.781 4.312 1 90.94 18 VAL B N 1
ATOM 1579 C CA . VAL B 1 18 ? -4.078 -23.094 4.426 1 90.94 18 VAL B CA 1
ATOM 1580 C C . VAL B 1 18 ? -4.715 -22.969 3.043 1 90.94 18 VAL B C 1
ATOM 1582 O O . VAL B 1 18 ? -4.023 -22.719 2.057 1 90.94 18 VAL B O 1
ATOM 1585 N N . ALA B 1 19 ? -6.023 -23.078 3.078 1 90.25 19 ALA B N 1
ATOM 1586 C CA . ALA B 1 19 ? -6.77 -23 1.826 1 90.25 19 ALA B CA 1
ATOM 1587 C C . ALA B 1 19 ? -6.625 -21.609 1.2 1 90.25 19 ALA B C 1
ATOM 1589 O O . ALA B 1 19 ? -6.559 -20.609 1.91 1 90.25 19 ALA B O 1
ATOM 1590 N N . TYR B 1 20 ? -6.621 -21.578 -0.101 1 91.81 20 TYR B N 1
ATOM 1591 C CA . TYR B 1 20 ? -6.57 -20.328 -0.854 1 91.81 20 TYR B CA 1
ATOM 1592 C C . TYR B 1 20 ? -7.973 -19.859 -1.222 1 91.81 20 TYR B C 1
ATOM 1594 O O . TYR B 1 20 ? -8.461 -20.125 -2.322 1 91.81 20 TYR B O 1
ATOM 1602 N N . SER B 1 21 ? -8.633 -19.062 -0.412 1 83.44 21 SER B N 1
ATOM 1603 C CA . SER B 1 21 ? -9.852 -18.281 -0.599 1 83.44 21 SER B CA 1
ATOM 1604 C C . SER B 1 21 ? -10.93 -19.094 -1.304 1 83.44 21 SER B C 1
ATOM 1606 O O . SER B 1 21 ? -11.5 -18.641 -2.299 1 83.44 21 SER B O 1
ATOM 1608 N N . GLY B 1 22 ? -11.18 -20.25 -0.982 1 82.31 22 GLY B N 1
ATOM 1609 C CA . GLY B 1 22 ? -12.258 -21.062 -1.521 1 82.31 22 GLY B CA 1
ATOM 1610 C C . GLY B 1 22 ? -11.875 -21.812 -2.787 1 82.31 22 GLY B C 1
ATOM 1611 O O . GLY B 1 22 ? -12.703 -22.484 -3.387 1 82.31 22 GLY B O 1
ATOM 1612 N N . GLU B 1 23 ? -10.68 -21.625 -3.223 1 90.5 23 GLU B N 1
ATOM 1613 C CA . GLU B 1 23 ? -10.164 -22.328 -4.391 1 90.5 23 GLU B CA 1
ATOM 1614 C C . GLU B 1 23 ? -9.68 -23.734 -4.02 1 90.5 23 GLU B C 1
ATOM 1616 O O . GLU B 1 23 ? -9.414 -24.016 -2.848 1 90.5 23 GLU B O 1
ATOM 1621 N N . PRO B 1 24 ? -9.633 -24.641 -4.984 1 93.88 24 PRO B N 1
ATOM 1622 C CA . PRO B 1 24 ? -9.219 -26.031 -4.703 1 93.88 24 PRO B CA 1
ATOM 1623 C C . PRO B 1 24 ? -7.707 -26.188 -4.605 1 93.88 24 PRO B C 1
ATOM 1625 O O . PRO B 1 24 ? -7.152 -27.172 -5.105 1 93.88 24 PRO B O 1
ATOM 1628 N N . VAL B 1 25 ? -7.008 -25.141 -4.125 1 97 25 VAL B N 1
ATOM 1629 C CA . VAL B 1 25 ? -5.57 -25.172 -3.881 1 97 25 VAL B CA 1
ATOM 1630 C C . VAL B 1 25 ? -5.258 -24.531 -2.529 1 97 25 VAL B C 1
ATOM 1632 O O . VAL B 1 25 ? -6.082 -23.797 -1.981 1 97 25 VAL B O 1
ATOM 1635 N N . THR B 1 26 ? -4.125 -24.906 -2.02 1 96.5 26 THR B N 1
ATOM 1636 C CA . THR B 1 26 ? -3.611 -24.25 -0.823 1 96.5 26 THR B CA 1
ATOM 1637 C C . THR B 1 26 ? -2.799 -23.016 -1.193 1 96.5 26 THR B C 1
ATOM 1639 O O . THR B 1 26 ? -2.5 -22.781 -2.369 1 96.5 26 THR B O 1
ATOM 1642 N N . GLN B 1 27 ? -2.432 -22.25 -0.228 1 96.44 27 GLN B N 1
ATOM 1643 C CA . GLN B 1 27 ? -1.575 -21.094 -0.458 1 96.44 27 GLN B CA 1
ATOM 1644 C C . GLN B 1 27 ? -0.251 -21.5 -1.094 1 96.44 27 GLN B C 1
ATOM 1646 O O . GLN B 1 27 ? 0.253 -20.812 -1.988 1 96.44 27 GLN B O 1
ATOM 1651 N N . LEU B 1 28 ? 0.32 -22.594 -0.62 1 97.94 28 LEU B N 1
ATOM 1652 C CA . LEU B 1 28 ? 1.573 -23.078 -1.194 1 97.94 28 LEU B CA 1
ATOM 1653 C C . LEU B 1 28 ? 1.371 -23.531 -2.635 1 97.94 28 LEU B C 1
ATOM 1655 O O . LEU B 1 28 ? 2.154 -23.172 -3.52 1 97.94 28 LEU B O 1
ATOM 1659 N N . GLU B 1 29 ? 0.345 -24.328 -2.873 1 98.31 29 GLU B N 1
ATOM 1660 C CA . GLU B 1 29 ? 0.076 -24.797 -4.227 1 98.31 29 GLU B CA 1
ATOM 1661 C C . GLU B 1 29 ? -0.13 -23.625 -5.188 1 98.31 29 GLU B C 1
ATOM 1663 O O . GLU B 1 29 ? 0.369 -23.641 -6.316 1 98.31 29 GLU B O 1
ATOM 1668 N N . HIS B 1 30 ? -0.875 -22.594 -4.734 1 98.25 30 HIS B N 1
ATOM 1669 C CA . HIS B 1 30 ? -1.084 -21.391 -5.527 1 98.25 30 HIS B CA 1
ATOM 1670 C C . HIS B 1 30 ? 0.24 -20.703 -5.855 1 98.25 30 HIS B C 1
ATOM 1672 O O . HIS B 1 30 ? 0.483 -20.328 -7.004 1 98.25 30 HIS B O 1
ATOM 1678 N N . ALA B 1 31 ? 1.073 -20.594 -4.883 1 98.69 31 ALA B N 1
ATOM 1679 C CA . ALA B 1 31 ? 2.383 -19.984 -5.062 1 98.69 31 ALA B CA 1
ATOM 1680 C C . ALA B 1 31 ? 3.238 -20.766 -6.043 1 98.69 31 ALA B C 1
ATOM 1682 O O . ALA B 1 31 ? 3.852 -20.203 -6.945 1 98.69 31 ALA B O 1
ATOM 1683 N N . LEU B 1 32 ? 3.256 -22.078 -5.871 1 98.88 32 LEU B N 1
ATOM 1684 C CA . LEU B 1 32 ? 4.039 -22.953 -6.746 1 98.88 32 LEU B CA 1
ATOM 1685 C C . LEU B 1 32 ? 3.543 -22.859 -8.188 1 98.88 32 LEU B C 1
ATOM 1687 O O . LEU B 1 32 ? 4.344 -22.766 -9.117 1 98.88 32 LEU B O 1
ATOM 1691 N N . GLN B 1 33 ? 2.227 -22.859 -8.328 1 98.94 33 GLN B N 1
ATOM 1692 C CA . GLN B 1 33 ? 1.661 -22.766 -9.672 1 98.94 33 GLN B CA 1
ATOM 1693 C C . GLN B 1 33 ? 1.969 -21.406 -10.305 1 98.94 33 GLN B C 1
ATOM 1695 O O . GLN B 1 33 ? 2.25 -21.328 -11.5 1 98.94 33 GLN B O 1
ATOM 1700 N N . SER B 1 34 ? 1.929 -20.328 -9.531 1 98.88 34 SER B N 1
ATOM 1701 C CA . SER B 1 34 ? 2.277 -19.016 -10.047 1 98.88 34 SER B CA 1
ATOM 1702 C C . SER B 1 34 ? 3.727 -18.969 -10.523 1 98.88 34 SER B C 1
ATOM 1704 O O . SER B 1 34 ? 4.016 -18.438 -11.594 1 98.88 34 SER B O 1
ATOM 1706 N N . GLY B 1 35 ? 4.648 -19.562 -9.734 1 98.88 35 GLY B N 1
ATOM 1707 C CA . GLY B 1 35 ? 6.035 -19.688 -10.148 1 98.88 35 GLY B CA 1
ATOM 1708 C C . GLY B 1 35 ? 6.215 -20.484 -11.43 1 98.88 35 GLY B C 1
ATOM 1709 O O . GLY B 1 35 ? 6.949 -20.062 -12.328 1 98.88 35 GLY B O 1
ATOM 1710 N N . LEU B 1 36 ? 5.512 -21.609 -11.492 1 98.94 36 LEU B N 1
ATOM 1711 C CA . LEU B 1 36 ? 5.594 -22.484 -12.656 1 98.94 36 LEU B CA 1
ATOM 1712 C C . LEU B 1 36 ? 5.145 -21.75 -13.914 1 98.94 36 LEU B C 1
ATOM 1714 O O . LEU B 1 36 ? 5.824 -21.797 -14.945 1 98.94 36 LEU B O 1
ATOM 1718 N N . LEU B 1 37 ? 4.016 -21.062 -13.82 1 98.94 37 LEU B N 1
ATOM 1719 C CA . LEU B 1 37 ? 3.471 -20.359 -14.977 1 98.94 37 LEU B CA 1
ATOM 1720 C C . LEU B 1 37 ? 4.43 -19.281 -15.453 1 98.94 37 LEU B C 1
ATOM 1722 O O . LEU B 1 37 ? 4.586 -19.062 -16.656 1 98.94 37 LEU B O 1
ATOM 1726 N N . ALA B 1 38 ? 5.066 -18.594 -14.516 1 98.94 38 ALA B N 1
ATOM 1727 C CA . ALA B 1 38 ? 6.074 -17.594 -14.875 1 98.94 38 ALA B CA 1
ATOM 1728 C C . ALA B 1 38 ? 7.25 -18.25 -15.602 1 98.94 38 ALA B C 1
ATOM 1730 O O . ALA B 1 38 ? 7.711 -17.734 -16.625 1 98.94 38 ALA B O 1
ATOM 1731 N N . GLU B 1 39 ? 7.688 -19.406 -15.109 1 98.81 39 GLU B N 1
ATOM 1732 C CA . GLU B 1 39 ? 8.789 -20.125 -15.758 1 98.81 39 GLU B CA 1
ATOM 1733 C C . GLU B 1 39 ? 8.406 -20.562 -17.172 1 98.81 39 GLU B C 1
ATOM 1735 O O . GLU B 1 39 ? 9.188 -20.406 -18.109 1 98.81 39 GLU B O 1
ATOM 1740 N N . GLU B 1 40 ? 7.254 -21.125 -17.234 1 98.75 40 GLU B N 1
ATOM 1741 C CA . GLU B 1 40 ? 6.789 -21.625 -18.516 1 98.75 40 GLU B CA 1
ATOM 1742 C C . GLU B 1 40 ? 6.664 -20.5 -19.547 1 98.75 40 GLU B C 1
ATOM 1744 O O . GLU B 1 40 ? 6.844 -20.703 -20.734 1 98.75 40 GLU B O 1
ATOM 1749 N N . ALA B 1 41 ? 6.43 -19.312 -19.078 1 98.75 41 ALA B N 1
ATOM 1750 C CA . ALA B 1 41 ? 6.289 -18.156 -19.953 1 98.75 41 ALA B CA 1
ATOM 1751 C C . ALA B 1 41 ? 7.652 -17.578 -20.312 1 98.75 41 ALA B C 1
ATOM 1753 O O . ALA B 1 41 ? 7.738 -16.594 -21.062 1 98.75 41 ALA B O 1
ATOM 1754 N N . GLY B 1 42 ? 8.703 -18.094 -19.75 1 98.62 42 GLY B N 1
ATOM 1755 C CA . GLY B 1 42 ? 10.047 -17.641 -20.062 1 98.62 42 GLY B CA 1
ATOM 1756 C C . GLY B 1 42 ? 10.43 -16.391 -19.297 1 98.62 42 GLY B C 1
ATOM 1757 O O . GLY B 1 42 ? 11.32 -15.641 -19.734 1 98.62 42 GLY B O 1
ATOM 1758 N N . ALA B 1 43 ? 9.75 -16.125 -18.219 1 98.75 43 ALA B N 1
ATOM 1759 C CA . ALA B 1 43 ? 10.094 -14.945 -17.422 1 98.75 43 ALA B CA 1
ATOM 1760 C C . ALA B 1 43 ? 11.484 -15.086 -16.812 1 98.75 43 ALA B C 1
ATOM 1762 O O . ALA B 1 43 ? 11.961 -16.203 -16.578 1 98.75 43 ALA B O 1
ATOM 1763 N N . ASP B 1 44 ? 12.156 -13.938 -16.562 1 98.5 44 ASP B N 1
ATOM 1764 C CA . ASP B 1 44 ? 13.453 -13.992 -15.883 1 98.5 44 ASP B CA 1
ATOM 1765 C C . ASP B 1 44 ? 13.281 -14.383 -14.414 1 98.5 44 ASP B C 1
ATOM 1767 O O . ASP B 1 44 ? 12.164 -14.414 -13.898 1 98.5 44 ASP B O 1
ATOM 1771 N N . GLU B 1 45 ? 14.344 -14.68 -13.711 1 98.56 45 GLU B N 1
ATOM 1772 C CA . GLU B 1 45 ? 14.281 -15.25 -12.367 1 98.56 45 GLU B CA 1
ATOM 1773 C C . GLU B 1 45 ? 13.695 -14.258 -11.367 1 98.56 45 GLU B C 1
ATOM 1775 O O . GLU B 1 45 ? 13.008 -14.648 -10.422 1 98.56 45 GLU B O 1
ATOM 1780 N N . ALA B 1 46 ? 13.938 -13.008 -11.586 1 98.62 46 ALA B N 1
ATOM 1781 C CA . ALA B 1 46 ? 13.367 -12.008 -10.688 1 98.62 46 ALA B CA 1
ATOM 1782 C C . ALA B 1 46 ? 11.844 -12.047 -10.727 1 98.62 46 ALA B C 1
ATOM 1784 O O . ALA B 1 46 ? 11.188 -12.023 -9.68 1 98.62 46 ALA B O 1
ATOM 1785 N N . LEU B 1 47 ? 11.312 -12.133 -11.945 1 98.88 47 LEU B N 1
ATOM 1786 C CA . LEU B 1 47 ? 9.859 -12.148 -12.094 1 98.88 47 LEU B CA 1
ATOM 1787 C C . LEU B 1 47 ? 9.289 -13.492 -11.648 1 98.88 47 LEU B C 1
ATOM 1789 O O . LEU B 1 47 ? 8.172 -13.555 -11.125 1 98.88 47 LEU B O 1
ATOM 1793 N N . VAL B 1 48 ? 10.023 -14.578 -11.828 1 98.94 48 VAL B N 1
ATOM 1794 C CA . VAL B 1 48 ? 9.609 -15.875 -11.305 1 98.94 48 VAL B CA 1
ATOM 1795 C C . VAL B 1 48 ? 9.531 -15.82 -9.781 1 98.94 48 VAL B C 1
ATOM 1797 O O . VAL B 1 48 ? 8.555 -16.297 -9.18 1 98.94 48 VAL B O 1
ATOM 1800 N N . ALA B 1 49 ? 10.547 -15.203 -9.164 1 98.94 49 ALA B N 1
ATOM 1801 C CA . ALA B 1 49 ? 10.531 -15.039 -7.711 1 98.94 49 ALA B CA 1
ATOM 1802 C C . ALA B 1 49 ? 9.344 -14.188 -7.27 1 98.94 49 ALA B C 1
ATOM 1804 O O . ALA B 1 49 ? 8.672 -14.508 -6.285 1 98.94 49 ALA B O 1
ATOM 1805 N N . ALA B 1 50 ? 9.062 -13.117 -8 1 98.94 50 ALA B N 1
ATOM 1806 C CA . ALA B 1 50 ? 7.926 -12.258 -7.691 1 98.94 50 ALA B CA 1
ATOM 1807 C C . ALA B 1 50 ? 6.617 -13.039 -7.762 1 98.94 50 ALA B C 1
ATOM 1809 O O . ALA B 1 50 ? 5.758 -12.906 -6.887 1 98.94 50 ALA B O 1
ATOM 1810 N N . ALA B 1 51 ? 6.48 -13.844 -8.789 1 98.94 51 ALA B N 1
ATOM 1811 C CA . ALA B 1 51 ? 5.27 -14.641 -8.977 1 98.94 51 ALA B CA 1
ATOM 1812 C C . ALA B 1 51 ? 5.074 -15.625 -7.832 1 98.94 51 ALA B C 1
ATOM 1814 O O . ALA B 1 51 ? 3.965 -15.773 -7.316 1 98.94 51 ALA B O 1
ATOM 1815 N N . PHE B 1 52 ? 6.156 -16.234 -7.434 1 98.94 52 PHE B N 1
ATOM 1816 C CA . PHE B 1 52 ? 6.109 -17.219 -6.352 1 98.94 52 PHE B CA 1
ATOM 1817 C C . PHE B 1 52 ? 5.797 -16.531 -5.023 1 98.94 52 PHE B C 1
ATOM 1819 O O . PHE B 1 52 ? 5.035 -17.062 -4.215 1 98.94 52 PHE B O 1
ATOM 1826 N N . LEU B 1 53 ? 6.242 -15.273 -4.805 1 98.81 53 LEU B N 1
ATOM 1827 C CA . LEU B 1 53 ? 6.219 -14.625 -3.496 1 98.81 53 LEU B CA 1
ATOM 1828 C C . LEU B 1 53 ? 5.035 -13.672 -3.381 1 98.81 53 LEU B C 1
ATOM 1830 O O . LEU B 1 53 ? 4.762 -13.148 -2.301 1 98.81 53 LEU B O 1
ATOM 1834 N N . HIS B 1 54 ? 4.246 -13.422 -4.41 1 98.75 54 HIS B N 1
ATOM 1835 C CA . HIS B 1 54 ? 3.381 -12.242 -4.48 1 98.75 54 HIS B CA 1
ATOM 1836 C C . HIS B 1 54 ? 2.314 -12.281 -3.389 1 98.75 54 HIS B C 1
ATOM 1838 O O . HIS B 1 54 ? 1.889 -11.234 -2.896 1 98.75 54 HIS B O 1
ATOM 1844 N N . ASP B 1 55 ? 1.903 -13.461 -2.953 1 97 55 ASP B N 1
ATOM 1845 C CA . ASP B 1 55 ? 0.807 -13.586 -1.996 1 97 55 ASP B CA 1
ATOM 1846 C C . ASP B 1 55 ? 1.33 -13.93 -0.604 1 97 55 ASP B C 1
ATOM 1848 O O . ASP B 1 55 ? 0.561 -14.328 0.273 1 97 55 ASP B O 1
ATOM 1852 N N . LEU B 1 56 ? 2.678 -13.812 -0.417 1 96.94 56 LEU B N 1
ATOM 1853 C CA . LEU B 1 56 ? 3.264 -14.086 0.889 1 96.94 56 LEU B CA 1
ATOM 1854 C C . LEU B 1 56 ? 2.631 -13.211 1.965 1 96.94 56 LEU B C 1
ATOM 1856 O O . LEU B 1 56 ? 2.57 -13.602 3.133 1 96.94 56 LEU B O 1
ATOM 1860 N N . GLY B 1 57 ? 2.137 -12.055 1.578 1 95.62 57 GLY B N 1
ATOM 1861 C CA . GLY B 1 57 ? 1.458 -11.156 2.494 1 95.62 57 GLY B CA 1
ATOM 1862 C C . GLY B 1 57 ? 0.262 -11.789 3.18 1 95.62 57 GLY B C 1
ATOM 1863 O O . GLY B 1 57 ? -0.057 -11.453 4.32 1 95.62 57 GLY B O 1
ATOM 1864 N N . HIS B 1 58 ? -0.403 -12.734 2.537 1 93.94 58 HIS B N 1
ATOM 1865 C CA . HIS B 1 58 ? -1.51 -13.461 3.152 1 93.94 58 HIS B CA 1
ATOM 1866 C C . HIS B 1 58 ? -1.035 -14.281 4.352 1 93.94 58 HIS B C 1
ATOM 1868 O O . HIS B 1 58 ? -1.737 -14.375 5.359 1 93.94 58 HIS B O 1
ATOM 1874 N N . LEU B 1 59 ? 0.122 -14.867 4.188 1 92.25 59 LEU B N 1
ATOM 1875 C CA . LEU B 1 59 ? 0.651 -15.734 5.234 1 92.25 59 LEU B CA 1
ATOM 1876 C C . LEU B 1 59 ? 1.171 -14.914 6.41 1 92.25 59 LEU B C 1
ATOM 1878 O O . LEU B 1 59 ? 1.148 -15.375 7.555 1 92.25 59 LEU B O 1
ATOM 1882 N N . LEU B 1 60 ? 1.596 -13.703 6.086 1 91.25 60 LEU B N 1
ATOM 1883 C CA . LEU B 1 60 ? 2.121 -12.812 7.117 1 91.25 60 LEU B CA 1
ATOM 1884 C C . LEU B 1 60 ? 0.989 -12.125 7.871 1 91.25 60 LEU B C 1
ATOM 1886 O O . LEU B 1 60 ? 1.075 -11.938 9.086 1 91.25 60 LEU B O 1
ATOM 1890 N N . ASN B 1 61 ? 0.018 -11.703 7.125 1 84.31 61 ASN B N 1
ATOM 1891 C CA . ASN B 1 61 ? -1.153 -11.047 7.695 1 84.31 61 ASN B CA 1
ATOM 1892 C C . ASN B 1 61 ? -2.305 -12.023 7.895 1 84.31 61 ASN B C 1
ATOM 1894 O O . ASN B 1 61 ? -3.256 -12.039 7.109 1 84.31 61 ASN B O 1
ATOM 1898 N N . ARG B 1 62 ? -2.324 -12.719 8.922 1 78.75 62 ARG B N 1
ATOM 1899 C CA . ARG B 1 62 ? -3.273 -13.812 9.102 1 78.75 62 ARG B CA 1
ATOM 1900 C C . ARG B 1 62 ? -4.668 -13.281 9.406 1 78.75 62 ARG B C 1
ATOM 1902 O O . ARG B 1 62 ? -4.988 -12.977 10.555 1 78.75 62 ARG B O 1
ATOM 1909 N N . GLN B 1 63 ? -5.379 -13.094 8.328 1 77.19 63 GLN B N 1
ATOM 1910 C CA . GLN B 1 63 ? -6.762 -12.641 8.461 1 77.19 63 GLN B CA 1
ATOM 1911 C C . GLN B 1 63 ? -7.73 -13.812 8.32 1 77.19 63 GLN B C 1
ATOM 1913 O O . GLN B 1 63 ? -8.945 -13.609 8.211 1 77.19 63 GLN B O 1
ATOM 1918 N N . GLY B 1 64 ? -7.152 -14.992 8.25 1 79.12 64 GLY B N 1
ATOM 1919 C CA . GLY B 1 64 ? -7.996 -16.172 8.078 1 79.12 64 GLY B CA 1
ATOM 1920 C C . GLY B 1 64 ? -8.367 -16.422 6.633 1 79.12 64 GLY B C 1
ATOM 1921 O O . GLY B 1 64 ? -7.785 -15.836 5.723 1 79.12 64 GLY B O 1
ATOM 1922 N N . GLU B 1 65 ? -9.336 -17.328 6.48 1 81.5 65 GLU B N 1
ATOM 1923 C CA . GLU B 1 65 ? -9.719 -17.734 5.133 1 81.5 65 GLU B CA 1
ATOM 1924 C C . GLU B 1 65 ? -10.672 -16.719 4.504 1 81.5 65 GLU B C 1
ATOM 1926 O O . GLU B 1 65 ? -11.562 -16.188 5.176 1 81.5 65 GLU B O 1
ATOM 1931 N N . THR B 1 66 ? -10.453 -16.391 3.35 1 87.31 66 THR B N 1
ATOM 1932 C CA . THR B 1 66 ? -11.289 -15.594 2.463 1 87.31 66 THR B CA 1
ATOM 1933 C C . THR B 1 66 ? -11.617 -14.25 3.094 1 87.31 66 THR B C 1
ATOM 1935 O O . THR B 1 66 ? -12.789 -13.938 3.328 1 87.31 66 THR B O 1
ATOM 1938 N N . PRO B 1 67 ? -10.719 -13.453 3.332 1 89.62 67 PRO B N 1
ATOM 1939 C CA . PRO B 1 67 ? -10.969 -12.133 3.908 1 89.62 67 PRO B CA 1
ATOM 1940 C C . PRO B 1 67 ? -11.969 -11.312 3.09 1 89.62 67 PRO B C 1
ATOM 1942 O O . PRO B 1 67 ? -12.773 -10.57 3.654 1 89.62 67 PRO B O 1
ATOM 1945 N N . SER B 1 68 ? -11.953 -11.477 1.815 1 91.62 68 SER B N 1
ATOM 1946 C CA . SER B 1 68 ? -12.844 -10.711 0.951 1 91.62 68 SER B CA 1
ATOM 1947 C C . SER B 1 68 ? -14.305 -11.023 1.244 1 91.62 68 SER B C 1
ATOM 1949 O O . SER B 1 68 ? -15.164 -10.148 1.152 1 91.62 68 SER B O 1
ATOM 1951 N N . ALA B 1 69 ? -14.609 -12.266 1.586 1 91.19 69 ALA B N 1
ATOM 1952 C CA . ALA B 1 69 ? -15.969 -12.672 1.914 1 91.19 69 ALA B CA 1
ATOM 1953 C C . ALA B 1 69 ? -16.469 -11.969 3.178 1 91.19 69 ALA B C 1
ATOM 1955 O O . ALA B 1 69 ? -17.672 -11.812 3.379 1 91.19 69 ALA B O 1
ATOM 1956 N N . ARG B 1 70 ? -15.578 -11.477 3.941 1 91.38 70 ARG B N 1
ATOM 1957 C CA . ARG B 1 70 ? -15.906 -10.758 5.168 1 91.38 70 ARG B CA 1
ATOM 1958 C C . ARG B 1 70 ? -15.805 -9.25 4.961 1 91.38 70 ARG B C 1
ATOM 1960 O O . ARG B 1 70 ? -15.828 -8.484 5.926 1 91.38 70 ARG B O 1
ATOM 1967 N N . GLY B 1 71 ? -15.57 -8.883 3.717 1 91.62 71 GLY B N 1
ATOM 1968 C CA . GLY B 1 71 ? -15.5 -7.465 3.391 1 91.62 71 GLY B CA 1
ATOM 1969 C C . GLY B 1 71 ? -14.172 -6.836 3.756 1 91.62 71 GLY B C 1
ATOM 1970 O O . GLY B 1 71 ? -14.094 -5.625 3.977 1 91.62 71 GLY B O 1
ATOM 1971 N N . ILE B 1 72 ? -13.164 -7.676 3.834 1 90.25 72 ILE B N 1
ATOM 1972 C CA . ILE B 1 72 ? -11.867 -7.188 4.297 1 90.25 72 ILE B CA 1
ATOM 1973 C C . ILE B 1 72 ? -10.891 -7.109 3.123 1 90.25 72 ILE B C 1
ATOM 1975 O O . ILE B 1 72 ? -10.711 -8.086 2.395 1 90.25 72 ILE B O 1
ATOM 1979 N N . ASP B 1 73 ? -10.344 -5.941 2.877 1 93.38 73 ASP B N 1
ATOM 1980 C CA . ASP B 1 73 ? -9.133 -5.777 2.08 1 93.38 73 ASP B CA 1
ATOM 1981 C C . ASP B 1 73 ? -7.883 -5.914 2.947 1 93.38 73 ASP B C 1
ATOM 1983 O O . ASP B 1 73 ? -7.562 -5.016 3.727 1 93.38 73 ASP B O 1
ATOM 1987 N N . ASP B 1 74 ? -7.137 -6.941 2.799 1 90.56 74 ASP B N 1
ATOM 1988 C CA . ASP B 1 74 ? -6.059 -7.246 3.734 1 90.56 74 ASP B CA 1
ATOM 1989 C C . ASP B 1 74 ? -4.742 -6.609 3.287 1 90.56 74 ASP B C 1
ATOM 1991 O O . ASP B 1 74 ? -3.721 -6.746 3.959 1 90.56 74 ASP B O 1
ATOM 1995 N N . LEU B 1 75 ? -4.754 -5.957 2.148 1 94.31 75 LEU B N 1
ATOM 1996 C CA . LEU B 1 75 ? -3.615 -5.191 1.652 1 94.31 75 LEU B CA 1
ATOM 1997 C C . LEU B 1 75 ? -2.377 -6.074 1.525 1 94.31 75 LEU B C 1
ATOM 1999 O O . LEU B 1 75 ? -1.262 -5.629 1.804 1 94.31 75 LEU B O 1
ATOM 2003 N N . HIS B 1 76 ? -2.582 -7.348 1.109 1 95.25 76 HIS B N 1
ATOM 2004 C CA . HIS B 1 76 ? -1.479 -8.305 1.108 1 95.25 76 HIS B CA 1
ATOM 2005 C C . HIS B 1 76 ? -0.352 -7.844 0.191 1 95.25 76 HIS B C 1
ATOM 2007 O O . HIS B 1 76 ? 0.822 -8.109 0.462 1 95.25 76 HIS B O 1
ATOM 2013 N N . GLN B 1 77 ? -0.678 -7.07 -0.895 1 96.81 77 GLN B N 1
ATOM 2014 C CA . GLN B 1 77 ? 0.335 -6.637 -1.851 1 96.81 77 GLN B CA 1
ATOM 2015 C C . GLN B 1 77 ? 1.288 -5.625 -1.22 1 96.81 77 GLN B C 1
ATOM 2017 O O . GLN B 1 77 ? 2.422 -5.465 -1.677 1 96.81 77 GLN B O 1
ATOM 2022 N N . TYR B 1 78 ? 0.794 -4.945 -0.187 1 95.25 78 TYR B N 1
ATOM 2023 C CA . TYR B 1 78 ? 1.625 -3.951 0.485 1 95.25 78 TYR B CA 1
ATOM 2024 C C . TYR B 1 78 ? 2.227 -4.52 1.765 1 95.25 78 TYR B C 1
ATOM 2026 O O . TYR B 1 78 ? 3.379 -4.23 2.098 1 95.25 78 TYR B O 1
ATOM 2034 N N . TYR B 1 79 ? 1.485 -5.359 2.469 1 93.62 79 TYR B N 1
ATOM 2035 C CA . TYR B 1 79 ? 1.848 -5.84 3.799 1 93.62 79 TYR B CA 1
ATOM 2036 C C . TYR B 1 79 ? 3.201 -6.539 3.775 1 93.62 79 TYR B C 1
ATOM 2038 O O . TYR B 1 79 ? 3.963 -6.465 4.742 1 93.62 79 TYR B O 1
ATOM 2046 N N . VAL B 1 80 ? 3.521 -7.133 2.662 1 96 80 VAL B N 1
ATOM 2047 C CA . VAL B 1 80 ? 4.703 -7.984 2.561 1 96 80 VAL B CA 1
ATOM 2048 C C . VAL B 1 80 ? 5.938 -7.129 2.291 1 96 80 VAL B C 1
ATOM 2050 O O . VAL B 1 80 ? 7.066 -7.559 2.543 1 96 80 VAL B O 1
ATOM 2053 N N . LEU B 1 81 ? 5.82 -5.922 1.893 1 95.12 81 LEU B N 1
ATOM 2054 C CA . LEU B 1 81 ? 6.898 -5.137 1.302 1 95.12 81 LEU B CA 1
ATOM 2055 C C . LEU B 1 81 ? 7.98 -4.832 2.336 1 95.12 81 LEU B C 1
ATOM 2057 O O . LEU B 1 81 ? 9.164 -5.066 2.09 1 95.12 81 LEU B O 1
ATOM 2061 N N . PRO B 1 82 ? 7.582 -4.414 3.543 1 92.56 82 PRO B N 1
ATOM 2062 C CA . PRO B 1 82 ? 8.633 -4.105 4.52 1 92.56 82 PRO B CA 1
ATOM 2063 C C . PRO B 1 82 ? 9.508 -5.312 4.848 1 92.56 82 PRO B C 1
ATOM 2065 O O . PRO B 1 82 ? 10.68 -5.156 5.19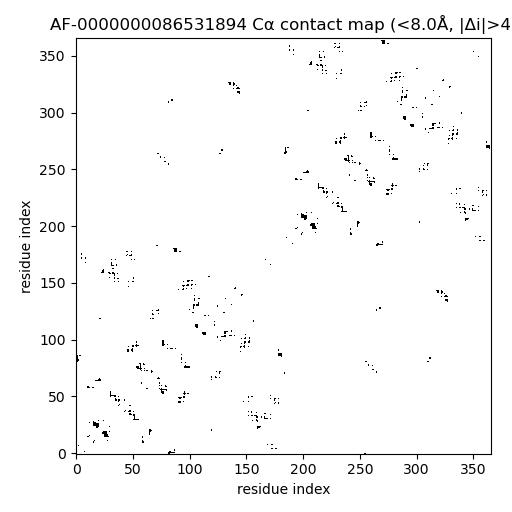5 1 92.56 82 PRO B O 1
ATOM 2068 N N . PHE B 1 83 ? 8.977 -6.461 4.656 1 93.44 83 PHE B N 1
ATOM 2069 C CA . PHE B 1 83 ? 9.688 -7.684 5.012 1 93.44 83 PHE B CA 1
ATOM 2070 C C . PHE B 1 83 ? 10.617 -8.109 3.883 1 93.44 83 PHE B C 1
ATOM 2072 O O . PHE B 1 83 ? 11.633 -8.781 4.121 1 93.44 83 PHE B O 1
ATOM 2079 N N . LEU B 1 84 ? 10.297 -7.711 2.658 1 96.25 84 LEU B N 1
ATOM 2080 C CA . LEU B 1 84 ? 11.039 -8.195 1.497 1 96.25 84 LEU B CA 1
ATOM 2081 C C . LEU B 1 84 ? 11.992 -7.121 0.979 1 96.25 84 LEU B C 1
ATOM 2083 O O . LEU B 1 84 ? 12.977 -7.438 0.302 1 96.25 84 LEU B O 1
ATOM 2087 N N . ARG B 1 85 ? 11.828 -5.887 1.298 1 93.44 85 ARG B N 1
ATOM 2088 C CA . ARG B 1 85 ? 12.562 -4.758 0.741 1 93.44 85 ARG B CA 1
ATOM 2089 C C . ARG B 1 85 ? 14.062 -4.902 0.994 1 93.44 85 ARG B C 1
ATOM 2091 O O . ARG B 1 85 ? 14.875 -4.641 0.104 1 93.44 85 ARG B O 1
ATOM 2098 N N . PRO B 1 86 ? 14.461 -5.375 2.109 1 91.06 86 PRO B N 1
ATOM 2099 C CA . PRO B 1 86 ? 15.906 -5.488 2.346 1 91.06 86 PRO B CA 1
ATOM 2100 C C . PRO B 1 86 ? 16.562 -6.594 1.516 1 91.06 86 PRO B C 1
ATOM 2102 O O . PRO B 1 86 ? 17.781 -6.617 1.362 1 91.06 86 PRO B O 1
ATOM 2105 N N . LEU B 1 87 ? 15.766 -7.465 0.915 1 95 87 LEU B N 1
ATOM 2106 C CA . LEU B 1 87 ? 16.312 -8.664 0.283 1 95 87 LEU B CA 1
ATOM 2107 C C . LEU B 1 87 ? 16.328 -8.516 -1.234 1 95 87 LEU B C 1
ATOM 2109 O O . LEU B 1 87 ? 17.172 -9.109 -1.908 1 95 87 LEU B O 1
ATOM 2113 N N . PHE B 1 88 ? 15.43 -7.719 -1.776 1 96.5 88 PHE B N 1
ATOM 2114 C CA . PHE B 1 88 ? 15.219 -7.867 -3.213 1 96.5 88 PHE B CA 1
ATOM 2115 C C . PHE B 1 88 ? 15.242 -6.512 -3.906 1 96.5 88 PHE B C 1
ATOM 2117 O O . PHE B 1 88 ? 15.008 -5.48 -3.271 1 96.5 88 PHE B O 1
ATOM 2124 N N . SER B 1 89 ? 15.5 -6.637 -5.199 1 94.38 89 SER B N 1
ATOM 2125 C CA . SER B 1 89 ? 15.43 -5.453 -6.051 1 94.38 89 SER B CA 1
ATOM 2126 C C . SER B 1 89 ? 13.992 -5.148 -6.469 1 94.38 89 SER B C 1
ATOM 2128 O O . SER B 1 89 ? 13.094 -5.953 -6.227 1 94.38 89 SER B O 1
ATOM 2130 N N . ASP B 1 90 ? 13.844 -4.07 -7.145 1 93.62 90 ASP B N 1
ATOM 2131 C CA . ASP B 1 90 ? 12.531 -3.637 -7.625 1 93.62 90 ASP B CA 1
ATOM 2132 C C . ASP B 1 90 ? 11.969 -4.625 -8.648 1 93.62 90 ASP B C 1
ATOM 2134 O O . ASP B 1 90 ? 10.75 -4.762 -8.781 1 93.62 90 ASP B O 1
ATOM 2138 N N . ALA B 1 91 ? 12.867 -5.305 -9.266 1 95.94 91 ALA B N 1
ATOM 2139 C CA . ALA B 1 91 ? 12.422 -6.27 -10.266 1 95.94 91 ALA B CA 1
ATOM 2140 C C . ALA B 1 91 ? 11.562 -7.363 -9.633 1 95.94 91 ALA B C 1
ATOM 2142 O O . ALA B 1 91 ? 10.664 -7.91 -10.273 1 95.94 91 ALA B O 1
ATOM 2143 N N . VAL B 1 92 ? 11.797 -7.617 -8.305 1 98.25 92 VAL B N 1
ATOM 2144 C CA . VAL B 1 92 ? 10.992 -8.586 -7.562 1 98.25 92 VAL B CA 1
ATOM 2145 C C . VAL B 1 92 ? 9.859 -7.867 -6.84 1 98.25 92 VAL B C 1
ATOM 2147 O O . VAL B 1 92 ? 8.703 -8.297 -6.898 1 98.25 92 VAL B O 1
ATOM 2150 N N . LEU B 1 93 ? 10.125 -6.73 -6.266 1 97.25 93 LEU B N 1
ATOM 2151 C CA . LEU B 1 93 ? 9.227 -6.074 -5.324 1 97.25 93 LEU B CA 1
ATOM 2152 C C . LEU B 1 93 ? 8.078 -5.387 -6.059 1 97.25 93 LEU B C 1
ATOM 2154 O O . LEU B 1 93 ? 6.934 -5.426 -5.605 1 97.25 93 LEU B O 1
ATOM 2158 N N . GLU B 1 94 ? 8.328 -4.812 -7.172 1 96.81 94 GLU B N 1
ATOM 2159 C CA . GLU B 1 94 ? 7.336 -3.945 -7.805 1 96.81 94 GLU B CA 1
ATOM 2160 C C . GLU B 1 94 ? 6.203 -4.758 -8.422 1 96.81 94 GLU B C 1
ATOM 2162 O O . GLU B 1 94 ? 5.031 -4.414 -8.266 1 96.81 94 GLU B O 1
ATOM 2167 N N . PRO B 1 95 ? 6.508 -5.883 -9.086 1 98.56 95 PRO B N 1
ATOM 2168 C CA . PRO B 1 95 ? 5.383 -6.695 -9.555 1 98.56 95 PRO B CA 1
ATOM 2169 C C . PRO B 1 95 ? 4.492 -7.184 -8.406 1 98.56 95 PRO B C 1
ATOM 2171 O O . PRO B 1 95 ? 3.277 -7.297 -8.57 1 98.56 95 PRO B O 1
ATOM 2174 N N . ILE B 1 96 ? 5.113 -7.453 -7.266 1 98.62 96 ILE B N 1
ATOM 2175 C CA . ILE B 1 96 ? 4.344 -7.855 -6.09 1 98.62 96 ILE B CA 1
ATOM 2176 C C . ILE B 1 96 ? 3.453 -6.699 -5.641 1 98.62 96 ILE B C 1
ATOM 2178 O O . ILE B 1 96 ? 2.244 -6.871 -5.461 1 98.62 96 ILE B O 1
ATOM 2182 N N . ARG B 1 97 ? 3.994 -5.562 -5.555 1 96.94 97 ARG B N 1
ATOM 2183 C CA . ARG B 1 97 ? 3.293 -4.363 -5.098 1 96.94 97 ARG B CA 1
ATOM 2184 C C . ARG B 1 97 ? 2.143 -4.016 -6.039 1 96.94 97 ARG B C 1
ATOM 2186 O O . ARG B 1 97 ? 1.091 -3.553 -5.59 1 96.94 97 AR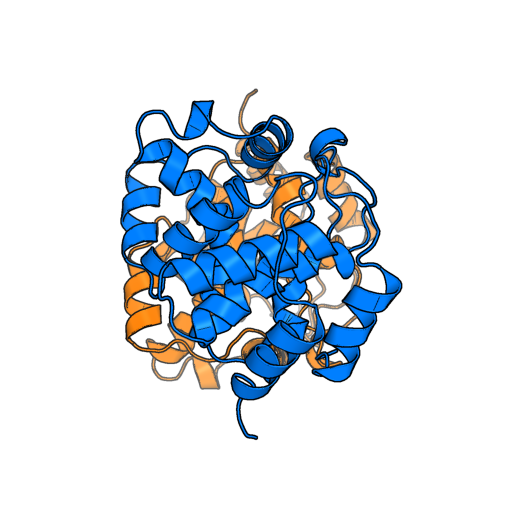G B O 1
ATOM 2193 N N . LEU B 1 98 ? 2.309 -4.305 -7.32 1 97.56 98 LEU B N 1
ATOM 2194 C CA . LEU B 1 98 ? 1.438 -3.744 -8.344 1 97.56 98 LEU B CA 1
ATOM 2195 C C . LEU B 1 98 ? 0.404 -4.77 -8.805 1 97.56 98 LEU B C 1
ATOM 2197 O O . LEU B 1 98 ? -0.528 -4.43 -9.531 1 97.56 98 LEU B O 1
ATOM 2201 N N . HIS B 1 99 ? 0.417 -6.02 -8.32 1 98.69 99 HIS B N 1
ATOM 2202 C CA . HIS B 1 99 ? -0.361 -7.062 -8.984 1 98.69 99 HIS B CA 1
ATOM 2203 C C . HIS B 1 99 ? -1.852 -6.895 -8.711 1 98.69 99 HIS B C 1
ATOM 2205 O O . HIS B 1 99 ? -2.688 -7.348 -9.492 1 98.69 99 HIS B O 1
ATOM 2211 N N . VAL B 1 100 ? -2.24 -6.242 -7.645 1 98.12 100 VAL B N 1
ATOM 2212 C CA . VAL B 1 100 ? -3.65 -5.961 -7.402 1 98.12 100 VAL B CA 1
ATOM 2213 C C . VAL B 1 100 ? -4.125 -4.852 -8.336 1 98.12 100 VAL B C 1
ATOM 2215 O O . VAL B 1 100 ? -5.207 -4.941 -8.914 1 98.12 100 VAL B O 1
ATOM 2218 N N . ASP B 1 101 ? -3.316 -3.818 -8.453 1 97.25 101 ASP B N 1
ATOM 2219 C CA . ASP B 1 101 ? -3.641 -2.762 -9.406 1 97.25 101 ASP B CA 1
ATOM 2220 C C . ASP B 1 101 ? -3.674 -3.299 -10.836 1 97.25 101 ASP B C 1
ATOM 2222 O O . ASP B 1 101 ? -4.465 -2.836 -11.656 1 97.25 101 ASP B O 1
ATOM 2226 N N . ALA B 1 102 ? -2.805 -4.254 -11.117 1 98.69 102 ALA B N 1
ATOM 2227 C CA . ALA B 1 102 ? -2.816 -4.883 -12.43 1 98.69 102 ALA B CA 1
ATOM 2228 C C . ALA B 1 102 ? -4.172 -5.516 -12.727 1 98.69 102 ALA B C 1
ATOM 2230 O O . ALA B 1 102 ? -4.656 -5.473 -13.859 1 98.69 102 ALA B O 1
ATOM 2231 N N . LYS B 1 103 ? -4.746 -6.109 -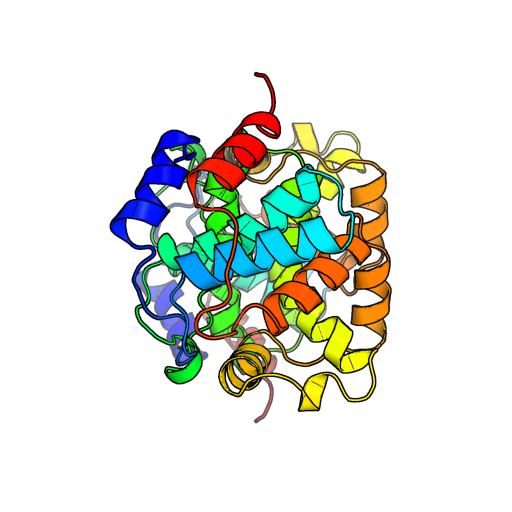11.688 1 98.75 103 LYS B N 1
ATOM 2232 C CA . LYS B 1 103 ? -6.098 -6.648 -11.836 1 98.75 103 LYS B CA 1
ATOM 2233 C C . LYS B 1 103 ? -7.082 -5.551 -12.234 1 98.75 103 LYS B C 1
ATOM 2235 O O . LYS B 1 103 ? -7.895 -5.742 -13.141 1 98.75 103 LYS B O 1
ATOM 2240 N N . ARG B 1 104 ? -7.027 -4.445 -11.594 1 98.12 104 ARG B N 1
ATOM 2241 C CA . ARG B 1 104 ? -7.906 -3.318 -11.883 1 98.12 104 ARG B CA 1
ATOM 2242 C C . ARG B 1 104 ? -7.688 -2.809 -13.305 1 98.12 104 ARG B C 1
ATOM 2244 O O . ARG B 1 104 ? -8.641 -2.449 -13.992 1 98.12 104 ARG B O 1
ATOM 2251 N N . CYS B 1 105 ? -6.461 -2.828 -13.688 1 98.5 105 CYS B N 1
ATOM 2252 C CA . CYS B 1 105 ? -6.09 -2.393 -15.031 1 98.5 105 CYS B CA 1
ATOM 2253 C C . CYS B 1 105 ? -6.617 -3.359 -16.078 1 98.5 105 CYS B C 1
ATOM 2255 O O . CYS B 1 105 ? -7.219 -2.936 -17.078 1 98.5 105 CYS B O 1
ATOM 2257 N N . LEU B 1 106 ? -6.395 -4.637 -15.891 1 98.81 106 LEU B N 1
ATOM 2258 C CA . LEU B 1 106 ? -6.836 -5.656 -16.844 1 98.81 106 LEU B CA 1
ATOM 2259 C C . LEU B 1 106 ? -8.352 -5.625 -17 1 98.81 106 LEU B C 1
ATOM 2261 O O . LEU B 1 106 ? -8.859 -5.812 -18.109 1 98.81 106 LEU B O 1
ATOM 2265 N N . CYS B 1 107 ? -9.07 -5.352 -15.93 1 98.69 107 CYS B N 1
ATOM 2266 C CA . CYS B 1 107 ? -10.523 -5.266 -16.016 1 98.69 107 CYS B CA 1
ATOM 2267 C C . CYS B 1 107 ? -10.953 -4.137 -16.938 1 98.69 107 CYS B C 1
ATOM 2269 O O . CYS B 1 107 ? -12.008 -4.219 -17.578 1 98.69 107 CYS B O 1
ATOM 2271 N N . ARG B 1 108 ? -10.148 -3.115 -17.062 1 98.12 108 ARG B N 1
ATOM 2272 C CA . ARG B 1 108 ? -10.438 -1.985 -17.953 1 98.12 108 ARG B CA 1
ATOM 2273 C C . ARG B 1 108 ? -9.992 -2.275 -19.375 1 98.12 108 ARG B C 1
ATOM 2275 O O . ARG B 1 108 ? -10.672 -1.903 -20.328 1 98.12 108 ARG B O 1
ATOM 2282 N N . THR B 1 109 ? -8.914 -2.943 -19.531 1 98.31 109 THR B N 1
ATOM 2283 C CA . THR B 1 109 ? -8.219 -2.912 -20.828 1 98.31 109 THR B CA 1
ATOM 2284 C C . THR B 1 109 ? -8.438 -4.215 -21.594 1 98.31 109 THR B C 1
ATOM 2286 O O . THR B 1 109 ? -8.242 -4.266 -22.797 1 98.31 109 THR B O 1
ATOM 2289 N N . ASP B 1 110 ? -8.703 -5.305 -20.938 1 97.75 110 ASP B N 1
ATOM 2290 C CA . ASP B 1 110 ? -8.82 -6.613 -21.578 1 97.75 110 ASP B CA 1
ATOM 2291 C C . ASP B 1 110 ? -10.273 -7.082 -21.594 1 97.75 110 ASP B C 1
ATOM 2293 O O . ASP B 1 110 ? -10.789 -7.566 -20.578 1 97.75 110 ASP B O 1
ATOM 2297 N N . ALA B 1 111 ? -10.828 -7.066 -22.75 1 95.69 111 ALA B N 1
ATOM 2298 C CA . ALA B 1 111 ? -12.227 -7.477 -22.891 1 95.69 111 ALA B CA 1
ATOM 2299 C C . ALA B 1 111 ? -12.43 -8.906 -22.406 1 95.69 111 ALA B C 1
ATOM 2301 O O . ALA B 1 111 ? -11.68 -9.812 -22.781 1 95.69 111 ALA B O 1
ATOM 2302 N N . GLY B 1 112 ? -13.375 -9.086 -21.578 1 97 112 GLY B N 1
ATOM 2303 C CA . GLY B 1 112 ? -13.703 -10.406 -21.078 1 97 112 GLY B CA 1
ATOM 2304 C C . GLY B 1 112 ? -12.945 -10.781 -19.828 1 97 112 GLY B C 1
ATOM 2305 O O . GLY B 1 112 ? -13.227 -11.812 -19.203 1 97 112 GLY B O 1
ATOM 2306 N N . TYR B 1 113 ? -11.969 -10 -19.438 1 98.25 113 TYR B N 1
ATOM 2307 C CA . TYR B 1 113 ? -11.133 -10.312 -18.281 1 98.25 113 TYR B CA 1
ATOM 2308 C C . TYR B 1 113 ? -11.961 -10.328 -17 1 98.25 113 TYR B C 1
ATOM 2310 O O . TYR B 1 113 ? -11.867 -11.258 -16.203 1 98.25 113 TYR B O 1
ATOM 2318 N N . PHE B 1 114 ? -12.766 -9.312 -16.828 1 97.69 114 PHE B N 1
ATOM 2319 C CA . PHE B 1 114 ? -13.586 -9.219 -15.625 1 97.69 114 PHE B CA 1
ATOM 2320 C C . PHE B 1 114 ? -14.453 -10.461 -15.461 1 97.69 114 PHE B C 1
ATOM 2322 O O . PHE B 1 114 ? -14.57 -11.008 -14.367 1 97.69 114 PHE B O 1
ATOM 2329 N N . GLU B 1 115 ? -15 -10.961 -16.5 1 97.31 115 GLU B N 1
ATOM 2330 C CA . GLU B 1 115 ? -15.891 -12.117 -16.5 1 97.31 115 GLU B CA 1
ATOM 2331 C C . GLU B 1 115 ? -15.125 -13.398 -16.156 1 97.31 115 GLU B C 1
ATOM 2333 O O . GLU B 1 115 ? -15.711 -14.375 -15.695 1 97.31 115 GLU B O 1
ATOM 2338 N N . SER B 1 116 ? -13.836 -13.367 -16.375 1 97 116 SER B N 1
ATOM 2339 C CA . SER B 1 116 ? -13.023 -14.562 -16.156 1 97 116 SER B CA 1
ATOM 2340 C C . SER B 1 116 ? -12.555 -14.672 -14.711 1 97 116 SER B C 1
ATOM 2342 O O . SER B 1 116 ? -12.047 -15.711 -14.289 1 97 116 SER B O 1
ATOM 2344 N N . LEU B 1 117 ? -12.727 -13.617 -13.945 1 97 117 LEU B N 1
ATOM 2345 C CA . LEU B 1 117 ? -12.242 -13.594 -12.57 1 97 117 LEU B CA 1
ATOM 2346 C C . LEU B 1 117 ? -13.031 -14.57 -11.695 1 97 117 LEU B C 1
ATOM 2348 O O . LEU B 1 117 ? -14.227 -14.766 -11.906 1 97 117 LEU B O 1
ATOM 2352 N N . SER B 1 118 ? -12.344 -15.203 -10.727 1 94.94 118 SER B N 1
ATOM 2353 C CA . SER B 1 118 ? -13.023 -15.992 -9.711 1 94.94 118 SER B CA 1
ATOM 2354 C C . SER B 1 118 ? -13.938 -15.117 -8.852 1 94.94 118 SER B C 1
ATOM 2356 O O . SER B 1 118 ? -13.773 -13.898 -8.812 1 94.94 118 SER B O 1
ATOM 2358 N N . PRO B 1 119 ? -14.93 -15.688 -8.164 1 94.38 119 PRO B N 1
ATOM 2359 C CA . PRO B 1 119 ? -15.797 -14.914 -7.277 1 94.38 119 PRO B CA 1
ATOM 2360 C C . PRO B 1 119 ? -15.016 -14.156 -6.207 1 94.38 119 PRO B C 1
ATOM 2362 O O . PRO B 1 119 ? -15.352 -13.008 -5.895 1 94.38 119 PRO B O 1
ATOM 2365 N N . ASP B 1 120 ? -14 -14.797 -5.727 1 94.44 120 ASP B N 1
ATOM 2366 C CA . ASP B 1 120 ? -13.172 -14.141 -4.715 1 94.44 120 ASP B CA 1
ATOM 2367 C C . ASP B 1 120 ? -12.469 -12.914 -5.289 1 94.44 120 ASP B C 1
ATOM 2369 O O . ASP B 1 120 ? -12.414 -11.867 -4.637 1 94.44 120 ASP B O 1
ATOM 2373 N N . SER B 1 121 ? -11.977 -13.031 -6.488 1 95.62 121 SER B N 1
ATOM 2374 C CA . SER B 1 121 ? -11.289 -11.914 -7.133 1 95.62 121 SER B CA 1
ATOM 2375 C C . SER B 1 121 ? -12.25 -10.773 -7.438 1 95.62 121 SER B C 1
ATOM 2377 O O . SER B 1 121 ? -11.875 -9.602 -7.355 1 95.62 121 SER B O 1
ATOM 2379 N N . VAL B 1 122 ? -13.5 -11.117 -7.77 1 96.69 122 VAL B N 1
ATOM 2380 C CA . VAL B 1 122 ? -14.5 -10.094 -8.023 1 96.69 122 VAL B CA 1
ATOM 2381 C C . VAL B 1 122 ? -14.805 -9.328 -6.734 1 96.69 122 VAL B C 1
ATOM 2383 O O . VAL B 1 122 ? -14.859 -8.102 -6.73 1 96.69 122 VAL B O 1
ATOM 2386 N N . ARG B 1 123 ? -14.969 -10.047 -5.641 1 95.31 123 ARG B N 1
ATOM 2387 C CA . ARG B 1 123 ? -15.25 -9.414 -4.359 1 95.31 123 ARG B CA 1
ATOM 2388 C C . ARG B 1 123 ? -14.094 -8.523 -3.922 1 95.31 123 ARG B C 1
ATOM 2390 O O . ARG B 1 123 ? -14.312 -7.391 -3.48 1 95.31 123 ARG B O 1
ATOM 2397 N N . SER B 1 124 ? -12.859 -9.078 -4.078 1 95.44 124 SER B N 1
ATOM 2398 C CA . SER B 1 124 ? -11.703 -8.305 -3.639 1 95.44 124 SER B CA 1
ATOM 2399 C C . SER B 1 124 ? -11.492 -7.078 -4.516 1 95.44 124 SER B C 1
ATOM 2401 O O . SER B 1 124 ? -11.062 -6.027 -4.027 1 95.44 124 SER B O 1
ATOM 2403 N N . LEU B 1 125 ? -11.82 -7.176 -5.793 1 96.75 125 LEU B N 1
ATOM 2404 C CA . LEU B 1 125 ? -11.727 -6.035 -6.695 1 96.75 125 LEU B CA 1
ATOM 2405 C C . LEU B 1 125 ? -12.57 -4.871 -6.191 1 96.75 125 LEU B C 1
ATOM 2407 O O . LEU B 1 125 ? -12.109 -3.727 -6.172 1 96.75 125 LEU B O 1
ATOM 2411 N N . ALA B 1 126 ? -13.766 -5.156 -5.77 1 94.62 126 ALA B N 1
ATOM 2412 C CA . ALA B 1 126 ? -14.688 -4.129 -5.277 1 94.62 126 ALA B CA 1
ATOM 2413 C C . ALA B 1 126 ? -14.133 -3.457 -4.02 1 94.62 126 ALA B C 1
ATOM 2415 O O . ALA B 1 126 ? -14.258 -2.244 -3.85 1 94.62 126 ALA B O 1
ATOM 2416 N N . LEU B 1 127 ? -13.469 -4.227 -3.199 1 93.44 127 LEU B N 1
ATOM 2417 C CA . LEU B 1 127 ? -12.906 -3.73 -1.951 1 93.44 127 LEU B CA 1
ATOM 2418 C C . LEU B 1 127 ? -11.625 -2.938 -2.211 1 93.44 127 LEU B C 1
ATOM 2420 O O . LEU B 1 127 ? -11.219 -2.119 -1.384 1 93.44 127 LEU B O 1
ATOM 2424 N N . GLN B 1 128 ? -11.008 -3.08 -3.369 1 94.5 128 GLN B N 1
ATOM 2425 C CA . GLN B 1 128 ? -9.672 -2.564 -3.654 1 94.5 128 GLN B CA 1
ATOM 2426 C C . GLN B 1 128 ? -9.742 -1.294 -4.496 1 94.5 128 GLN B C 1
ATOM 2428 O O . GLN B 1 128 ? -8.711 -0.756 -4.906 1 94.5 128 GLN B O 1
ATOM 2433 N N . GLY B 1 129 ? -10.922 -0.843 -4.836 1 92.81 129 GLY B N 1
ATOM 2434 C CA . GLY B 1 129 ? -11.055 0.412 -5.559 1 92.81 129 GLY B CA 1
ATOM 2435 C C . GLY B 1 129 ? -11.742 0.258 -6.902 1 92.81 129 GLY B C 1
ATOM 2436 O O . GLY B 1 129 ? -12.008 1.248 -7.586 1 92.81 129 GLY B O 1
ATOM 2437 N N . GLY B 1 130 ? -11.977 -1.061 -7.262 1 95.88 130 GLY B N 1
ATOM 2438 C CA . GLY B 1 130 ? -12.734 -1.306 -8.477 1 95.88 130 GLY B CA 1
ATOM 2439 C C . GLY B 1 130 ? -11.906 -1.156 -9.742 1 95.88 130 GLY B C 1
ATOM 2440 O O . GLY B 1 130 ? -10.672 -1.118 -9.68 1 95.88 130 GLY B O 1
ATOM 2441 N N . ILE B 1 131 ? -12.594 -1.128 -10.883 1 97.5 131 ILE B N 1
ATOM 2442 C CA . ILE B 1 131 ? -11.977 -1.082 -12.203 1 97.5 131 ILE B CA 1
ATOM 2443 C C . ILE B 1 131 ? -11.336 0.286 -12.422 1 97.5 131 ILE B C 1
ATOM 2445 O O . ILE B 1 131 ? -11.922 1.316 -12.078 1 97.5 131 ILE B O 1
ATOM 2449 N N . PHE B 1 132 ? -10.133 0.299 -12.977 1 96.25 132 PHE B N 1
ATOM 2450 C CA . PHE B 1 132 ? -9.445 1.55 -13.258 1 96.25 132 PHE B CA 1
ATOM 2451 C C . PHE B 1 132 ? -10.234 2.393 -14.25 1 96.25 132 PHE B C 1
ATOM 2453 O O . PHE B 1 132 ? -10.859 1.857 -15.172 1 96.25 132 PHE B O 1
ATOM 2460 N N . SER B 1 133 ? -10.164 3.738 -14.039 1 94.56 133 SER B N 1
ATOM 2461 C CA . SER B 1 133 ? -10.555 4.66 -15.102 1 94.56 133 SER B CA 1
ATOM 2462 C C . SER B 1 133 ? -9.523 4.668 -16.219 1 94.56 133 SER B C 1
ATOM 2464 O O . SER B 1 133 ? -8.461 4.047 -16.109 1 94.56 133 SER B O 1
ATOM 2466 N N . GLU B 1 134 ? -9.828 5.383 -17.328 1 94.75 134 GLU B N 1
ATOM 2467 C CA . GLU B 1 134 ? -8.875 5.531 -18.422 1 94.75 134 GLU B CA 1
ATOM 2468 C C . GLU B 1 134 ? -7.609 6.258 -17.969 1 94.75 134 GLU B C 1
ATOM 2470 O O . GLU B 1 134 ? -6.5 5.887 -18.344 1 94.75 134 GLU B O 1
ATOM 2475 N N . GLU B 1 135 ? -7.762 7.223 -17.125 1 90.56 135 GLU B N 1
ATOM 2476 C CA . GLU B 1 135 ? -6.625 7.996 -16.641 1 90.56 135 GLU B CA 1
ATOM 2477 C C . GLU B 1 135 ? -5.75 7.16 -15.711 1 90.56 135 GLU B C 1
ATOM 2479 O O . GLU B 1 135 ? -4.52 7.211 -15.797 1 90.56 135 GLU B O 1
ATOM 2484 N N . GLU B 1 136 ? -6.387 6.402 -14.875 1 91.25 136 GLU B N 1
ATOM 2485 C CA . GLU B 1 136 ? -5.645 5.52 -13.984 1 91.25 136 GLU B CA 1
ATOM 2486 C C . GLU B 1 136 ? -4.871 4.465 -14.766 1 91.25 136 GLU B C 1
ATOM 2488 O O . GLU B 1 136 ? -3.727 4.148 -14.43 1 91.25 136 GLU B O 1
ATOM 2493 N N . THR B 1 137 ? -5.562 3.947 -15.773 1 95.81 137 THR B N 1
ATOM 2494 C CA . THR B 1 137 ? -4.941 2.938 -16.625 1 95.81 137 THR B CA 1
ATOM 2495 C C . THR B 1 137 ? -3.713 3.502 -17.328 1 95.81 137 THR B C 1
ATOM 2497 O O . THR B 1 137 ? -2.654 2.867 -17.344 1 95.81 137 THR B O 1
ATOM 2500 N N . ALA B 1 138 ? -3.834 4.699 -17.859 1 92.88 138 ALA B N 1
ATOM 2501 C CA . ALA B 1 138 ? -2.719 5.34 -18.547 1 92.88 138 ALA B CA 1
ATOM 2502 C C . ALA B 1 138 ? -1.546 5.578 -17.609 1 92.88 138 ALA B C 1
ATOM 2504 O O . ALA B 1 138 ? -0.391 5.34 -17.969 1 92.88 138 ALA B O 1
ATOM 2505 N N . ALA B 1 139 ? -1.808 5.992 -16.438 1 88.12 139 ALA B N 1
ATOM 2506 C CA . ALA B 1 139 ? -0.771 6.242 -15.438 1 88.12 139 ALA B CA 1
ATOM 2507 C C . ALA B 1 139 ? -0.089 4.945 -15.016 1 88.12 139 ALA B C 1
ATOM 2509 O O . ALA B 1 139 ? 1.136 4.895 -14.875 1 88.12 139 ALA B O 1
ATOM 2510 N N . PHE B 1 140 ? -0.926 3.939 -14.836 1 93.38 140 PHE B N 1
ATOM 2511 C CA . PHE B 1 140 ? -0.389 2.645 -14.43 1 93.38 140 PHE B CA 1
ATOM 2512 C C . PHE B 1 140 ? 0.575 2.109 -15.484 1 93.38 140 PHE B C 1
ATOM 2514 O O . PHE B 1 140 ? 1.659 1.626 -15.148 1 93.38 140 PHE B O 1
ATOM 2521 N N . MET B 1 141 ? 0.183 2.264 -16.672 1 94.88 141 MET B N 1
ATOM 2522 C CA . MET B 1 141 ? 0.949 1.674 -17.766 1 94.88 141 MET B CA 1
ATOM 2523 C C . MET B 1 141 ? 2.289 2.381 -17.938 1 94.88 141 MET B C 1
ATOM 2525 O O . MET B 1 141 ? 3.195 1.858 -18.594 1 94.88 141 MET B O 1
ATOM 2529 N N . GLN B 1 142 ? 2.508 3.484 -17.359 1 89.25 142 GLN B N 1
ATOM 2530 C CA . GLN B 1 142 ? 3.758 4.227 -17.453 1 89.25 142 GLN B CA 1
ATOM 2531 C C . GLN B 1 142 ? 4.73 3.82 -16.344 1 89.25 142 GLN B C 1
ATOM 2533 O O . GLN B 1 142 ? 5.895 4.219 -16.359 1 89.25 142 GLN B O 1
ATOM 2538 N N . ARG B 1 143 ? 4.281 3.027 -15.422 1 88.75 143 ARG B N 1
ATOM 2539 C CA . ARG B 1 143 ? 5.141 2.623 -14.312 1 88.75 143 ARG B CA 1
ATOM 2540 C C . ARG B 1 143 ? 6.195 1.623 -14.773 1 88.75 143 ARG B C 1
ATOM 2542 O O . ARG B 1 143 ? 5.914 0.745 -15.586 1 88.75 143 ARG B O 1
ATOM 2549 N N . PRO B 1 144 ? 7.289 1.854 -14.039 1 90.69 144 PRO B N 1
ATOM 2550 C CA . PRO B 1 144 ? 8.234 0.751 -14.227 1 90.69 144 PRO B CA 1
ATOM 2551 C C . PRO B 1 144 ? 7.664 -0.597 -13.789 1 90.69 144 PRO B C 1
ATOM 2553 O O . PRO B 1 144 ? 6.957 -0.675 -12.781 1 90.69 144 PRO B O 1
ATOM 2556 N N . PHE B 1 145 ? 7.754 -1.636 -14.516 1 95.56 145 PHE B N 1
ATOM 2557 C CA . PHE B 1 145 ? 7.406 -3.02 -14.211 1 95.56 145 PHE B CA 1
ATOM 2558 C C . PHE B 1 145 ? 5.906 -3.248 -14.367 1 95.56 145 PHE B C 1
ATOM 2560 O O . PHE B 1 145 ? 5.379 -4.262 -13.906 1 95.56 145 PHE B O 1
ATOM 2567 N N . ALA B 1 146 ? 5.145 -2.184 -14.898 1 96.69 146 ALA B N 1
ATOM 2568 C CA . ALA B 1 146 ? 3.717 -2.369 -15.141 1 96.69 146 ALA B CA 1
ATOM 2569 C C . ALA B 1 146 ? 3.457 -3.635 -15.953 1 96.69 146 ALA B C 1
ATOM 2571 O O . ALA B 1 146 ? 2.572 -4.426 -15.617 1 96.69 146 ALA B O 1
ATOM 2572 N N . GLU B 1 147 ? 4.203 -3.838 -16.953 1 98.06 147 GLU B N 1
ATOM 2573 C CA . GLU B 1 147 ? 4.035 -5.012 -17.797 1 98.06 147 GLU B CA 1
ATOM 2574 C C . GLU B 1 147 ? 4.285 -6.297 -17.016 1 98.06 147 GLU B C 1
ATOM 2576 O O . GLU B 1 147 ? 3.557 -7.281 -17.188 1 98.06 147 GLU B O 1
ATOM 2581 N N . ASP B 1 148 ? 5.305 -6.289 -16.219 1 98.62 148 ASP B N 1
ATOM 2582 C CA . ASP B 1 148 ? 5.594 -7.453 -15.391 1 98.62 148 ASP B CA 1
ATOM 2583 C C . ASP B 1 148 ? 4.449 -7.73 -14.422 1 98.62 148 ASP B C 1
ATOM 2585 O O . ASP B 1 148 ? 4.105 -8.891 -14.172 1 98.62 148 ASP B O 1
ATOM 2589 N N . ALA B 1 149 ? 3.893 -6.68 -13.859 1 98.75 149 ALA B N 1
ATOM 2590 C CA . ALA B 1 149 ? 2.766 -6.832 -12.945 1 98.75 149 ALA B CA 1
ATOM 2591 C C . ALA B 1 149 ? 1.554 -7.422 -13.664 1 98.75 149 ALA B C 1
ATOM 2593 O O . ALA B 1 149 ? 0.828 -8.242 -13.094 1 98.75 149 ALA B O 1
ATOM 2594 N N . LEU B 1 150 ? 1.337 -6.984 -14.891 1 98.81 150 LEU B N 1
ATOM 2595 C CA . LEU B 1 150 ? 0.232 -7.52 -15.68 1 98.81 150 LEU B CA 1
ATOM 2596 C C . LEU B 1 150 ? 0.434 -9.008 -15.953 1 98.81 150 LEU B C 1
ATOM 2598 O O . LEU B 1 150 ? -0.507 -9.797 -15.844 1 98.81 150 LEU B O 1
ATOM 2602 N N . ARG B 1 151 ? 1.651 -9.359 -16.328 1 98.81 151 ARG B N 1
ATOM 2603 C CA . ARG B 1 151 ? 1.963 -10.766 -16.562 1 98.81 151 ARG B CA 1
ATOM 2604 C C . ARG B 1 151 ? 1.753 -11.586 -15.289 1 98.81 151 ARG B C 1
ATOM 2606 O O . ARG B 1 151 ? 1.085 -12.625 -15.312 1 98.81 151 ARG B O 1
ATOM 2613 N N . LEU B 1 152 ? 2.26 -11.094 -14.188 1 98.94 152 LEU B N 1
ATOM 2614 C CA . LEU B 1 152 ? 2.111 -11.781 -12.906 1 98.94 152 LEU B CA 1
ATOM 2615 C C . LEU B 1 152 ? 0.638 -11.961 -12.555 1 98.94 152 LEU B C 1
ATOM 2617 O O . LEU B 1 152 ? 0.234 -13.031 -12.094 1 98.94 152 LEU B O 1
ATOM 2621 N N . ARG B 1 153 ? -0.141 -10.922 -12.773 1 98.88 153 ARG B N 1
ATOM 2622 C CA . ARG B 1 153 ? -1.556 -10.992 -12.422 1 98.88 153 ARG B CA 1
ATOM 2623 C C . ARG B 1 153 ? -2.264 -12.078 -13.234 1 98.88 153 ARG B C 1
ATOM 2625 O O . ARG B 1 153 ? -3.121 -12.789 -12.703 1 98.88 153 ARG B O 1
ATOM 2632 N N . ARG B 1 154 ? -1.959 -12.219 -14.508 1 98.62 154 ARG B N 1
ATOM 2633 C CA . ARG B 1 154 ? -2.568 -13.258 -15.336 1 98.62 154 ARG B CA 1
ATOM 2634 C C . ARG B 1 154 ? -2.213 -14.648 -14.82 1 98.62 154 ARG B C 1
ATOM 2636 O O . ARG B 1 154 ? -3.059 -15.547 -14.805 1 98.62 154 ARG B O 1
ATOM 2643 N N . TRP B 1 155 ? -0.968 -14.805 -14.391 1 98.81 155 TRP B N 1
ATOM 2644 C CA . TRP B 1 155 ? -0.58 -16.078 -13.797 1 98.81 155 TRP B CA 1
ATOM 2645 C C . TRP B 1 155 ? -1.31 -16.312 -12.477 1 98.81 155 TRP B C 1
ATOM 2647 O O . TRP B 1 155 ? -1.784 -17.422 -12.211 1 98.81 155 TRP B O 1
ATOM 2657 N N . ASP B 1 156 ? -1.409 -15.297 -11.641 1 98.44 156 ASP B N 1
ATOM 2658 C CA . ASP B 1 156 ? -2.139 -15.328 -10.383 1 98.44 156 ASP B CA 1
ATOM 2659 C C . ASP B 1 156 ? -3.574 -15.805 -10.586 1 98.44 156 ASP B C 1
ATOM 2661 O O . ASP B 1 156 ? -4.074 -16.625 -9.82 1 98.44 156 ASP B O 1
ATOM 2665 N N . ASP B 1 157 ? -4.199 -15.398 -11.672 1 97.88 157 ASP B N 1
ATOM 2666 C CA . ASP B 1 157 ? -5.602 -15.711 -11.938 1 97.88 157 ASP B CA 1
ATOM 2667 C C . ASP B 1 157 ? -5.77 -17.188 -12.305 1 97.88 157 ASP B C 1
ATOM 2669 O O . ASP B 1 157 ? -6.824 -17.781 -12.055 1 97.88 157 ASP B O 1
ATOM 2673 N N . THR B 1 158 ? -4.746 -17.766 -12.844 1 97.25 158 THR B N 1
ATOM 2674 C CA . THR B 1 158 ? -4.934 -19.094 -13.414 1 97.25 158 THR B CA 1
ATOM 2675 C C . THR B 1 158 ? -4.234 -20.156 -12.562 1 97.25 158 THR B C 1
ATOM 2677 O O . THR B 1 158 ? -4.43 -21.344 -12.766 1 97.25 158 THR B O 1
ATOM 2680 N N . ALA B 1 159 ? -3.469 -19.75 -11.586 1 98.19 159 ALA B N 1
ATOM 2681 C CA . ALA B 1 159 ? -2.723 -20.656 -10.719 1 98.19 159 ALA B CA 1
ATOM 2682 C C . ALA B 1 159 ? -3.631 -21.266 -9.656 1 98.19 159 ALA B C 1
ATOM 2684 O O . ALA B 1 159 ? -3.363 -21.141 -8.453 1 98.19 159 ALA B O 1
ATOM 2685 N N . LYS B 1 160 ? -4.637 -22 -10.078 1 97.25 160 LYS B N 1
ATOM 2686 C CA . LYS B 1 160 ? -5.648 -22.5 -9.148 1 97.25 160 LYS B CA 1
ATOM 2687 C C . LYS B 1 160 ? -6.105 -23.906 -9.539 1 97.25 160 LYS B C 1
ATOM 2689 O O . LYS B 1 160 ? -7.172 -24.344 -9.117 1 97.25 160 LYS B O 1
ATOM 2694 N N . GLU B 1 161 ? -5.34 -24.562 -10.242 1 97.44 161 GLU B N 1
ATOM 2695 C CA . GLU B 1 161 ? -5.715 -25.891 -10.734 1 97.44 161 GLU B CA 1
ATOM 2696 C C . GLU B 1 161 ? -5.445 -26.969 -9.688 1 97.44 161 GLU B C 1
ATOM 2698 O O . GLU B 1 161 ? -4.305 -27.141 -9.25 1 97.44 161 GLU B O 1
ATOM 2703 N N . GLU B 1 162 ? -6.461 -27.688 -9.367 1 97 162 GLU B N 1
ATOM 2704 C CA . GLU B 1 162 ? -6.336 -28.781 -8.406 1 97 162 GLU B CA 1
ATOM 2705 C C . GLU B 1 162 ? -5.395 -29.859 -8.93 1 97 162 GLU B C 1
ATOM 2707 O O . GLU B 1 162 ? -5.535 -30.328 -10.062 1 97 162 GLU B O 1
ATOM 2712 N N . GLY B 1 163 ? -4.434 -30.188 -8.156 1 96.5 163 GLY B N 1
ATOM 2713 C CA . GLY B 1 163 ? -3.58 -31.328 -8.453 1 96.5 163 GLY B CA 1
ATOM 2714 C C . GLY B 1 163 ? -2.518 -31.031 -9.492 1 96.5 163 GLY B C 1
ATOM 2715 O O . GLY B 1 163 ? -1.793 -31.922 -9.93 1 96.5 163 GLY B O 1
ATOM 2716 N N . LYS B 1 164 ? -2.424 -29.781 -9.914 1 97.94 164 LYS B N 1
ATOM 2717 C CA . LYS B 1 164 ? -1.405 -29.438 -10.898 1 97.94 164 LYS B CA 1
ATOM 2718 C C . LYS B 1 164 ? -0.008 -29.781 -10.391 1 97.94 164 LYS B C 1
ATOM 2720 O O . LYS B 1 164 ? 0.335 -29.484 -9.242 1 97.94 164 LYS B O 1
ATOM 2725 N N . VAL B 1 165 ? 0.729 -30.453 -11.242 1 98.25 165 VAL B N 1
ATOM 2726 C CA . VAL B 1 165 ? 2.098 -30.812 -10.883 1 98.25 165 VAL B CA 1
ATOM 2727 C C . VAL B 1 165 ? 3.01 -29.594 -11.047 1 98.25 165 VAL B C 1
ATOM 2729 O O . VAL B 1 165 ? 2.971 -28.922 -12.078 1 98.25 165 VAL B O 1
ATOM 2732 N N . THR B 1 166 ? 3.768 -29.266 -10.07 1 98.75 166 THR B N 1
ATOM 2733 C CA . THR B 1 166 ? 4.715 -28.156 -10.07 1 98.75 166 THR B CA 1
ATOM 2734 C C . THR B 1 166 ? 6.062 -28.594 -9.508 1 98.75 166 THR B C 1
ATOM 2736 O O . THR B 1 166 ? 6.156 -29.625 -8.836 1 98.75 166 THR B O 1
ATOM 2739 N N . PRO B 1 167 ? 7.16 -27.875 -9.883 1 98.62 167 PRO B N 1
ATOM 2740 C CA . PRO B 1 167 ? 8.328 -28.016 -9.008 1 98.62 167 PRO B CA 1
ATOM 2741 C C . PRO B 1 167 ? 7.996 -27.75 -7.539 1 98.62 167 PRO B C 1
ATOM 2743 O O . PRO B 1 167 ? 6.965 -27.156 -7.234 1 98.62 167 PRO B O 1
ATOM 2746 N N . ASP B 1 168 ? 8.852 -28.203 -6.68 1 98.19 168 ASP B N 1
ATOM 2747 C CA . ASP B 1 168 ? 8.523 -28.156 -5.258 1 98.19 168 ASP B CA 1
ATOM 2748 C C . ASP B 1 168 ? 9.031 -26.875 -4.621 1 98.19 168 ASP B C 1
ATOM 2750 O O . ASP B 1 168 ? 9.578 -26 -5.309 1 98.19 168 ASP B O 1
ATOM 2754 N N . LEU B 1 169 ? 8.75 -26.688 -3.385 1 98.62 169 LEU B N 1
ATOM 2755 C CA . LEU B 1 169 ? 9.094 -25.484 -2.629 1 98.62 169 LEU B CA 1
ATOM 2756 C C . LEU B 1 169 ? 10.594 -25.203 -2.705 1 98.62 169 LEU B C 1
ATOM 2758 O O . LEU B 1 169 ? 11.008 -24.062 -2.887 1 98.62 169 LEU B O 1
ATOM 2762 N N . ASP B 1 170 ? 11.445 -26.203 -2.596 1 98.5 170 ASP B N 1
ATOM 2763 C CA . ASP B 1 170 ? 12.898 -26.047 -2.615 1 98.5 170 ASP B CA 1
ATOM 2764 C C . ASP B 1 170 ? 13.367 -25.422 -3.932 1 98.5 170 ASP B C 1
ATOM 2766 O O . ASP B 1 170 ? 14.281 -24.609 -3.947 1 98.5 170 ASP B O 1
ATOM 2770 N N . HIS B 1 171 ? 12.758 -25.828 -4.988 1 98.75 171 HIS B N 1
ATOM 2771 C CA . HIS B 1 171 ? 13.102 -25.297 -6.301 1 98.75 171 HIS B CA 1
ATOM 2772 C C . HIS B 1 171 ? 12.953 -23.781 -6.336 1 98.75 171 HIS B C 1
ATOM 2774 O O . HIS B 1 171 ? 13.883 -23.078 -6.727 1 98.75 171 HIS B O 1
ATOM 2780 N N . TYR B 1 172 ? 11.812 -23.297 -5.902 1 98.75 172 TYR B N 1
ATOM 2781 C CA . TYR B 1 172 ? 11.547 -21.859 -6 1 98.75 172 TYR B CA 1
ATOM 2782 C C . TYR B 1 172 ? 12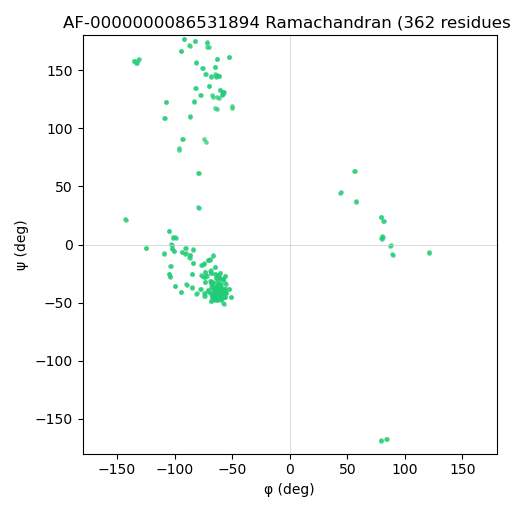.305 -21.094 -4.926 1 98.75 172 TYR B C 1
ATOM 2784 O O . TYR B 1 172 ? 12.711 -19.938 -5.141 1 98.75 172 TYR B O 1
ATOM 2792 N N . MET B 1 173 ? 12.586 -21.766 -3.812 1 98.56 173 MET B N 1
ATOM 2793 C CA . MET B 1 173 ? 13.383 -21.109 -2.785 1 98.56 173 MET B CA 1
ATOM 2794 C C . MET B 1 173 ? 14.82 -20.906 -3.26 1 98.56 173 MET B C 1
ATOM 2796 O O . MET B 1 173 ? 15.477 -19.938 -2.877 1 98.56 173 MET B O 1
ATOM 2800 N N . GLU B 1 174 ? 15.305 -21.766 -4.059 1 98.56 174 GLU B N 1
ATOM 2801 C CA . GLU B 1 174 ? 16.625 -21.562 -4.656 1 98.56 174 GLU B CA 1
ATOM 2802 C C . GLU B 1 174 ? 16.625 -20.344 -5.574 1 98.56 174 GLU B C 1
ATOM 2804 O O . GLU B 1 174 ? 17.578 -19.562 -5.578 1 98.56 174 GLU B O 1
ATOM 2809 N N . ILE B 1 175 ? 15.586 -20.234 -6.375 1 98.62 175 ILE B N 1
ATOM 2810 C CA . ILE B 1 175 ? 15.461 -19.078 -7.25 1 98.62 175 ILE B CA 1
ATOM 2811 C C . ILE B 1 175 ? 15.375 -17.797 -6.41 1 98.62 175 ILE B C 1
ATOM 2813 O O . ILE B 1 175 ? 16.047 -16.812 -6.699 1 98.62 175 ILE B O 1
ATOM 2817 N N . VAL B 1 176 ? 14.562 -17.844 -5.375 1 98.56 176 VAL B N 1
ATOM 2818 C CA . VAL B 1 176 ? 14.422 -16.703 -4.465 1 98.56 176 VAL B CA 1
ATOM 2819 C C . VAL B 1 176 ? 15.781 -16.344 -3.879 1 98.56 176 VAL B C 1
ATOM 2821 O O . VAL B 1 176 ? 16.156 -15.172 -3.859 1 98.56 176 VAL B O 1
ATOM 2824 N N . ALA B 1 177 ? 16.531 -17.344 -3.502 1 98.19 177 ALA B N 1
ATOM 2825 C CA . ALA B 1 177 ? 17.844 -17.125 -2.898 1 98.19 177 ALA B CA 1
ATOM 2826 C C . ALA B 1 177 ? 18.797 -16.438 -3.883 1 98.19 177 ALA B C 1
ATOM 2828 O O . ALA B 1 177 ? 19.578 -15.578 -3.492 1 98.19 177 ALA B O 1
ATOM 2829 N N . ARG B 1 178 ? 18.672 -16.766 -5.102 1 97.94 178 ARG B N 1
ATOM 2830 C CA . ARG B 1 178 ? 19.547 -16.203 -6.117 1 97.94 178 ARG B CA 1
ATOM 2831 C C . ARG B 1 178 ? 19.172 -14.75 -6.41 1 97.94 178 ARG B C 1
ATOM 2833 O O . ARG B 1 178 ? 19.953 -14.008 -7.012 1 97.94 178 ARG B O 1
ATOM 2840 N N . GLN B 1 179 ? 17.969 -14.336 -6.008 1 97.81 179 GLN B N 1
ATOM 2841 C CA . GLN B 1 179 ? 17.531 -12.977 -6.277 1 97.81 179 GLN B CA 1
ATOM 2842 C C . GLN B 1 179 ? 17.844 -12.055 -5.105 1 97.81 179 GLN B C 1
ATOM 2844 O O . GLN B 1 179 ? 17.641 -10.836 -5.191 1 97.81 179 GLN B O 1
ATOM 2849 N N . VAL B 1 180 ? 18.328 -12.641 -4.012 1 95.94 180 VAL B N 1
ATOM 2850 C CA . VAL B 1 180 ? 18.656 -11.82 -2.85 1 95.94 180 VAL B CA 1
ATOM 2851 C C . VAL B 1 180 ? 19.828 -10.914 -3.166 1 95.94 180 VAL B C 1
ATOM 2853 O O . VAL B 1 180 ? 20.828 -11.359 -3.736 1 95.94 180 VAL B O 1
ATOM 2856 N N . ARG B 1 181 ? 19.547 -9.664 -2.9 1 85.25 181 ARG B N 1
ATOM 2857 C CA . ARG B 1 181 ? 20.594 -8.68 -3.154 1 85.25 181 ARG B CA 1
ATOM 2858 C C . ARG B 1 181 ? 21.812 -8.93 -2.271 1 85.25 181 ARG B C 1
ATOM 2860 O O . ARG B 1 181 ? 21.672 -9.328 -1.114 1 85.25 181 ARG B O 1
ATOM 2867 N N . ALA B 1 182 ? 22.875 -9.234 -2.965 1 63.47 182 ALA B N 1
ATOM 2868 C CA . ALA B 1 182 ? 24.141 -9.359 -2.23 1 63.47 182 ALA B CA 1
ATOM 2869 C C . ALA B 1 182 ? 24.375 -8.148 -1.333 1 63.47 182 ALA B C 1
ATOM 2871 O O . ALA B 1 182 ? 24.047 -7.016 -1.705 1 63.47 182 ALA B O 1
ATOM 2872 N N . ALA B 1 183 ? 24.422 -8.312 -0.24 1 45.91 183 ALA B N 1
ATOM 2873 C CA . ALA B 1 183 ? 24.828 -7.262 0.693 1 45.91 183 ALA B CA 1
ATOM 2874 C C . ALA B 1 183 ? 26.031 -6.488 0.162 1 45.91 183 ALA B C 1
ATOM 2876 O O . ALA B 1 183 ? 26.891 -7.059 -0.517 1 45.91 183 ALA B O 1
#

Sequence (366 aa):
MALTVEEIHGLYREHGHVAYSGEPVTQLEHALQSGLLAEEAGADEALVAAAFLHDLGHLLNRQGETPSARGIDDLHQYYVLPFLRPLFSDAVLEPIRLHVDAKRCLCRTDAGYFESLSPDSVRSLALQGGIFSEEETAAFMQRPFAEDALRLRRWDDTAKEEGKVTPDLDHYMEIVARQVRAAMALTVEEIHGLYREHGHVAYSGEPVTQLEHALQSGLLAEEAGADEALVAAAFLHDLGHLLNRQGETPSARGIDDLHQYYVLPFLRPLFSDAVLEPIRLHVDAKRCLCRTDAGYFESLSPDSVRSLALQGGIFSEEETAAFMQRPFAEDALRLRRWDDTAKEEGKVTPDLDHYMEIVARQVRAA

Nearest PDB structures (foldseek):
  6npa-assembly2_B  TM=8.930E-01  e=4.016E-12  Leisingera caerulea
  6npa-assembly4_D  TM=8.913E-01  e=1.472E-11  Leisingera caerulea
  4n71-assembly3_D  TM=9.223E-01  e=4.481E-10  uncultured bacterium HF130_AEPn_1
  4mln-assembly2_B  TM=9.157E-01  e=9.222E-10  uncultured bacterium HF130_AEPn_1
  4mlm-assembly3_B  TM=8.637E-01  e=6.956E-09  uncultured bacterium HF130_AEPn_1

Secondary structure (DSSP, 8-state):
-PPPHHHHHHHHHHHTTSB-TTSSSBHHHHHHHHHHHHHHTT--HHHHHHHHHTTHHHHHS---S-GGGGT----HHHHTHHHHTTT--HHHHHHHHHHHHHHHHHHHHSTTHHHHS-HHHHHHHHHTT-S--HHHHHHHHTSTTHHHHHHHHHHHHH---TT-----HHHHHHHHHHHSPP-/-PPPHHHHHHHHHHHTTSB-TTSSSBHHHHHHHHHHHHHHTT--HHHHHHHHHTTHHHHHS---S-GGGGT----HHHHTHHHHTTT--HHHHHHHHHHHHHHHHHHHHSTTHHHHS-HHHHHHHHHTT-SPPHHHHHHHHTSTTHHHHHHHHHHHHH---TT-----HHHHHHHHHHHSPP-